Protein AF-A0A7S2VMI3-F1 (afdb_monomer_lite)

Radius of gyration: 20.34 Å; chains: 1; bounding box: 41×60×48 Å

InterPro domains:
  IPR004136 Nitronate monooxygenase [cd04730] (46-230)
  IPR013785 Aldolase-type TIM barrel [G3DSA:3.20.20.70] (36-230)

Secondary structure (DSSP, 8-state):
-PPPP----HHHHHHHHHHHHHHHHHHHHHHHHHHSS-HHHHTT-SSS-EE---TTTS-HHHHHHHHHHT-EEEEE-TT--HHHHHHHHHHHHTT--TTSPPPEEEEE-GGGS--GGGS-HHHHHHHHHHHHHHHHHHHHTTPPPPPPPP-SHHHHHHHHHHHHHHHHHTT-SEEEEESS---HHHHHHHHHTT-EEEEEESSHHHHHHHHHTT-SEEEE--TT--S---

Structure (mmCIF, N/CA/C/O backbone):
data_AF-A0A7S2VMI3-F1
#
_entry.id   AF-A0A7S2VMI3-F1
#
loop_
_atom_site.group_PDB
_atom_site.id
_atom_site.type_symbol
_atom_site.label_atom_id
_atom_site.label_alt_id
_atom_site.label_comp_id
_atom_site.label_asym_id
_atom_site.label_entity_id
_atom_site.label_seq_id
_atom_site.pdbx_PDB_ins_code
_atom_site.Cartn_x
_atom_site.Cartn_y
_atom_site.Cartn_z
_atom_site.occupancy
_atom_site.B_iso_or_equiv
_atom_site.auth_seq_id
_atom_site.auth_comp_id
_atom_site.auth_asym_id
_atom_site.auth_atom_id
_atom_site.pdbx_PDB_model_num
ATOM 1 N N . PHE A 1 1 ? 21.254 -37.904 -18.313 1.00 37.09 1 PHE A N 1
ATOM 2 C CA . PHE A 1 1 ? 20.948 -37.833 -16.872 1.00 37.09 1 PHE A CA 1
ATOM 3 C C . PHE A 1 1 ? 19.462 -37.562 -16.720 1.00 37.09 1 PHE A C 1
ATOM 5 O O . PHE A 1 1 ? 19.016 -36.447 -16.941 1.00 37.09 1 PHE A O 1
ATOM 12 N N . TRP A 1 2 ? 18.697 -38.632 -16.513 1.00 25.47 2 TRP A N 1
ATOM 13 C CA . TRP A 1 2 ? 17.236 -38.632 -16.439 1.00 25.47 2 TRP A CA 1
ATOM 14 C C . TRP A 1 2 ? 16.756 -37.951 -15.148 1.00 25.47 2 TRP A C 1
ATOM 16 O O . TRP A 1 2 ? 17.301 -38.205 -14.073 1.00 25.47 2 TRP A O 1
ATOM 26 N N . LEU A 1 3 ? 15.739 -37.098 -15.273 1.00 33.12 3 LEU A N 1
ATOM 27 C CA . LEU A 1 3 ? 15.016 -36.462 -14.173 1.00 33.12 3 LEU A CA 1
ATOM 28 C C . LEU A 1 3 ? 14.360 -37.535 -13.288 1.00 33.12 3 LEU A C 1
ATOM 30 O O . LEU A 1 3 ? 13.599 -38.368 -13.778 1.00 33.12 3 LEU A O 1
ATOM 34 N N . LYS A 1 4 ? 14.642 -37.509 -11.981 1.00 25.23 4 LYS A N 1
ATOM 35 C CA . LYS A 1 4 ? 13.873 -38.266 -10.984 1.00 25.23 4 LYS A CA 1
ATOM 36 C C . LYS A 1 4 ? 12.507 -37.590 -10.788 1.00 25.23 4 LYS A C 1
ATOM 38 O O . LYS A 1 4 ? 12.483 -36.382 -10.553 1.00 25.23 4 LYS A O 1
ATOM 43 N N . PRO A 1 5 ? 11.388 -38.331 -10.823 1.00 32.12 5 PRO A N 1
ATOM 44 C CA . PRO A 1 5 ? 10.092 -37.798 -10.431 1.00 32.12 5 PRO A CA 1
ATOM 45 C C . PRO A 1 5 ? 10.057 -37.619 -8.906 1.00 32.12 5 PRO A C 1
ATOM 47 O O . PRO A 1 5 ? 10.379 -38.541 -8.154 1.00 32.12 5 PRO A O 1
ATOM 50 N N . PHE A 1 6 ? 9.678 -36.426 -8.442 1.00 35.78 6 PHE A N 1
ATOM 51 C CA . PHE A 1 6 ? 9.330 -36.196 -7.041 1.00 35.78 6 PHE A CA 1
ATOM 52 C C . PHE A 1 6 ? 8.096 -37.042 -6.707 1.00 35.78 6 PHE A C 1
ATOM 54 O O . PHE A 1 6 ? 6.990 -36.763 -7.162 1.00 35.78 6 PHE A O 1
ATOM 61 N N . CYS A 1 7 ? 8.298 -38.109 -5.938 1.00 30.86 7 CYS A N 1
ATOM 62 C CA . CYS A 1 7 ? 7.223 -38.955 -5.441 1.00 30.86 7 CYS A CA 1
ATOM 63 C C . CYS A 1 7 ? 6.651 -38.293 -4.177 1.00 30.86 7 CYS A C 1
ATOM 65 O O . CYS A 1 7 ? 7.221 -38.428 -3.095 1.00 30.86 7 CYS A O 1
ATOM 67 N N . PHE A 1 8 ? 5.564 -37.530 -4.309 1.00 38.34 8 PHE A N 1
ATOM 68 C CA . PHE A 1 8 ? 4.789 -37.092 -3.147 1.00 38.34 8 PHE A CA 1
ATOM 69 C C . PHE A 1 8 ? 4.145 -38.330 -2.512 1.00 38.34 8 PHE A C 1
ATOM 71 O O . PHE A 1 8 ? 3.384 -39.041 -3.168 1.00 38.34 8 PHE A O 1
ATOM 78 N N . THR A 1 9 ? 4.455 -38.618 -1.247 1.00 47.09 9 THR A N 1
ATOM 79 C CA . THR A 1 9 ? 3.808 -39.722 -0.528 1.00 47.09 9 THR A CA 1
ATOM 80 C C . THR A 1 9 ? 2.351 -39.356 -0.225 1.00 47.09 9 THR A C 1
ATOM 82 O O . THR A 1 9 ? 1.984 -38.179 -0.150 1.00 47.09 9 THR A O 1
ATOM 85 N N . SER A 1 10 ? 1.489 -40.355 -0.016 1.00 52.22 10 SER A N 1
ATOM 86 C CA . SER A 1 10 ? 0.088 -40.132 0.376 1.00 52.22 10 SER A CA 1
ATOM 87 C C . SER A 1 10 ? -0.052 -39.322 1.672 1.00 52.22 10 SER A C 1
ATOM 89 O O . SER A 1 10 ? -1.063 -38.651 1.871 1.00 52.22 10 SER A O 1
ATOM 91 N N . GLU A 1 11 ? 0.960 -39.360 2.542 1.00 46.81 11 GLU A N 1
ATOM 92 C CA . GLU A 1 11 ? 1.049 -38.525 3.742 1.00 46.81 11 GLU A CA 1
ATOM 93 C C . GLU A 1 11 ? 1.383 -37.070 3.417 1.00 46.81 11 GLU A C 1
ATOM 95 O O . GLU A 1 11 ? 0.732 -36.186 3.961 1.00 46.81 11 GLU A O 1
ATOM 100 N N . SER A 1 12 ? 2.302 -36.796 2.483 1.00 39.97 12 SER A N 1
ATOM 101 C CA . SER A 1 12 ? 2.590 -35.425 2.036 1.00 39.97 12 SER A CA 1
ATOM 102 C C . SER A 1 12 ? 1.370 -34.769 1.383 1.00 39.97 12 SER A C 1
ATOM 104 O O . SER A 1 12 ? 1.077 -33.608 1.652 1.00 39.97 12 SER A O 1
ATOM 106 N N . VAL A 1 13 ? 0.602 -35.519 0.584 1.00 47.28 13 VAL A N 1
ATOM 107 C CA . VAL A 1 13 ? -0.644 -35.021 -0.029 1.00 47.28 13 VAL A CA 1
ATOM 108 C C . VAL A 1 13 ? -1.739 -34.796 1.021 1.00 47.28 13 VAL A C 1
ATOM 110 O O . VAL A 1 13 ? -2.473 -33.814 0.939 1.00 47.28 13 VAL A O 1
ATOM 113 N N . ARG A 1 14 ? -1.850 -35.663 2.039 1.00 44.25 14 ARG A N 1
ATOM 114 C CA . ARG A 1 14 ? -2.782 -35.457 3.164 1.00 44.25 14 ARG A CA 1
ATOM 115 C C . ARG A 1 14 ? -2.381 -34.280 4.045 1.00 44.25 14 ARG A C 1
ATOM 117 O O . ARG A 1 14 ? -3.267 -33.550 4.466 1.00 44.25 14 ARG A O 1
ATOM 124 N N . ALA A 1 15 ? -1.091 -34.080 4.301 1.00 42.03 15 ALA A N 1
ATOM 125 C CA . ALA A 1 15 ? -0.584 -32.951 5.073 1.00 42.03 15 ALA A CA 1
ATOM 126 C C . ALA A 1 15 ? -0.817 -31.622 4.341 1.00 42.03 15 ALA A C 1
ATOM 128 O O . ALA A 1 15 ? -1.269 -30.669 4.965 1.00 42.03 15 ALA A O 1
ATOM 129 N N . LEU A 1 16 ? -0.605 -31.583 3.019 1.00 38.91 16 LEU A N 1
ATOM 130 C CA . LEU A 1 16 ? -0.928 -30.421 2.186 1.00 38.91 16 LEU A CA 1
ATOM 131 C C . LEU A 1 16 ? -2.430 -30.122 2.197 1.00 38.91 16 LEU A C 1
ATOM 133 O O . LEU A 1 16 ? -2.811 -28.994 2.475 1.00 38.91 16 LEU A O 1
ATOM 137 N N . ARG A 1 17 ? -3.288 -31.134 2.008 1.00 40.44 17 ARG A N 1
ATOM 138 C CA . ARG A 1 17 ? -4.750 -30.958 2.083 1.00 40.44 17 ARG A CA 1
ATOM 139 C C . ARG A 1 17 ? -5.235 -30.572 3.479 1.00 40.44 17 ARG A C 1
ATOM 141 O O . ARG A 1 17 ? -6.171 -29.799 3.609 1.00 40.44 17 ARG A O 1
ATOM 148 N N . ALA A 1 18 ? -4.622 -31.102 4.534 1.00 43.81 18 ALA A N 1
ATOM 149 C CA . ALA A 1 18 ? -4.943 -30.718 5.904 1.00 43.81 18 ALA A CA 1
ATOM 150 C C . ALA A 1 18 ? -4.515 -29.271 6.186 1.00 43.81 18 ALA A C 1
ATOM 152 O O . ALA A 1 18 ? -5.284 -28.525 6.783 1.00 43.81 18 ALA A O 1
ATOM 153 N N . ALA A 1 19 ? -3.336 -28.854 5.714 1.00 47.06 19 ALA A N 1
ATOM 154 C CA . ALA A 1 19 ? -2.874 -27.472 5.798 1.00 47.06 19 ALA A CA 1
ATOM 155 C C . ALA A 1 19 ? -3.767 -26.517 4.986 1.00 47.06 19 ALA A C 1
ATOM 157 O O . ALA A 1 19 ? -4.082 -25.437 5.469 1.00 47.06 19 ALA A O 1
ATOM 158 N N . GLU A 1 20 ? -4.241 -26.938 3.811 1.00 51.69 20 GLU A N 1
ATOM 159 C CA . GLU A 1 20 ? -5.176 -26.204 2.948 1.00 51.69 20 GLU A CA 1
ATOM 160 C C . GLU A 1 20 ? -6.564 -26.053 3.602 1.00 51.69 20 GLU A C 1
ATOM 162 O O . GLU A 1 20 ? -7.111 -24.957 3.659 1.00 51.69 20 GLU A O 1
ATOM 167 N N . VAL A 1 21 ? -7.094 -27.108 4.231 1.00 52.06 21 VAL A N 1
ATOM 168 C CA . VAL A 1 21 ? -8.365 -27.056 4.983 1.00 52.06 21 VAL A CA 1
ATOM 169 C C . VAL A 1 21 ? -8.250 -26.219 6.266 1.00 52.06 21 VAL A C 1
ATOM 171 O O . VAL A 1 21 ? -9.192 -25.522 6.651 1.00 52.06 21 VAL A O 1
ATOM 174 N N . VAL A 1 22 ? -7.108 -26.273 6.958 1.00 57.41 22 VAL A N 1
ATOM 175 C CA . VAL A 1 22 ? -6.836 -25.426 8.134 1.00 57.41 22 VAL A CA 1
ATOM 176 C C . VAL A 1 22 ? -6.664 -23.965 7.717 1.00 57.41 22 VAL A C 1
ATOM 178 O O . VAL A 1 22 ? -7.156 -23.080 8.418 1.00 57.41 22 VAL A O 1
ATOM 181 N N . TRP A 1 23 ? -6.034 -23.713 6.567 1.00 54.50 23 TRP A N 1
ATOM 182 C CA . TRP A 1 23 ? -5.920 -22.399 5.939 1.00 54.50 23 TRP A CA 1
ATOM 183 C C . TRP A 1 23 ? -7.296 -21.815 5.623 1.00 54.50 23 TRP A C 1
ATOM 185 O O . TRP A 1 23 ? -7.633 -20.754 6.144 1.00 54.50 23 TRP A O 1
ATOM 195 N N . GLU A 1 24 ? -8.132 -22.542 4.879 1.00 60.28 24 GLU A N 1
ATOM 196 C CA . GLU A 1 24 ? -9.483 -22.104 4.522 1.00 60.28 24 GLU A CA 1
ATOM 197 C C . GLU A 1 24 ? -10.331 -21.786 5.757 1.00 60.28 24 GLU A C 1
ATOM 199 O O . GLU A 1 24 ? -10.979 -20.744 5.811 1.00 60.28 24 GLU A O 1
ATOM 204 N N . ARG A 1 25 ? -10.297 -22.634 6.794 1.00 59.97 25 ARG A N 1
ATOM 205 C CA . ARG A 1 25 ? -11.075 -22.405 8.025 1.00 59.97 25 ARG A CA 1
ATOM 206 C C . ARG A 1 25 ? -10.559 -21.229 8.848 1.00 59.97 25 ARG A C 1
ATOM 208 O O . ARG A 1 25 ? -11.361 -20.471 9.393 1.00 59.97 25 ARG A O 1
ATOM 215 N N . SER A 1 26 ? -9.242 -21.076 8.949 1.00 60.19 26 SER A N 1
ATOM 216 C CA . SER A 1 26 ? -8.631 -20.013 9.752 1.00 60.19 26 SER A CA 1
ATOM 217 C C . SER A 1 26 ? -8.762 -18.650 9.077 1.00 60.19 26 SER A C 1
ATOM 219 O O . SER A 1 26 ? -9.052 -17.663 9.752 1.00 60.19 26 SER A O 1
ATOM 221 N N . VAL A 1 27 ? -8.615 -18.602 7.750 1.00 62.81 27 VAL A N 1
ATOM 222 C CA . VAL A 1 27 ? -8.881 -17.403 6.949 1.00 62.81 27 VAL A CA 1
ATOM 223 C C . VAL A 1 27 ? -10.369 -17.083 6.960 1.00 62.81 27 VAL A C 1
ATOM 225 O O . VAL A 1 27 ? -10.712 -15.940 7.216 1.00 62.81 27 VAL A O 1
ATOM 228 N N . ALA A 1 28 ? -11.268 -18.058 6.802 1.00 63.66 28 ALA A N 1
ATOM 229 C CA . ALA A 1 28 ? -12.708 -17.804 6.856 1.00 63.66 28 ALA A CA 1
ATOM 230 C C . ALA A 1 28 ? -13.161 -17.222 8.206 1.00 63.66 28 ALA A C 1
ATOM 232 O O . ALA A 1 28 ? -13.968 -16.294 8.233 1.00 63.66 28 ALA A O 1
ATOM 233 N N . LEU A 1 29 ? -12.626 -17.720 9.328 1.00 59.28 29 LEU A N 1
ATOM 234 C CA . LEU A 1 29 ? -12.931 -17.173 10.651 1.00 59.28 29 LEU A CA 1
ATOM 235 C C . LEU A 1 29 ? -12.352 -15.761 10.828 1.00 59.28 29 LEU A C 1
ATOM 237 O O . LEU A 1 29 ? -13.066 -14.863 11.273 1.00 59.28 29 LEU A O 1
ATOM 241 N N . ALA A 1 30 ? -11.093 -15.545 10.435 1.00 61.31 30 ALA A N 1
ATOM 242 C CA . ALA A 1 30 ? -10.469 -14.223 10.464 1.00 61.31 30 ALA A CA 1
ATOM 243 C C . ALA A 1 30 ? -11.202 -13.229 9.551 1.00 61.31 30 ALA A C 1
ATOM 245 O O . ALA A 1 30 ? -11.417 -12.088 9.939 1.00 61.31 30 ALA A O 1
ATOM 246 N N . MET A 1 31 ? -11.671 -13.668 8.381 1.00 63.53 31 MET A N 1
ATOM 247 C CA . MET A 1 31 ? -12.493 -12.884 7.461 1.00 63.53 31 MET A CA 1
ATOM 248 C C . MET A 1 31 ? -13.864 -12.568 8.048 1.00 63.53 31 MET A C 1
ATOM 250 O O . MET A 1 31 ? -14.348 -11.456 7.870 1.00 63.53 31 MET A O 1
ATOM 254 N N . ALA A 1 32 ? -14.503 -13.509 8.745 1.00 59.22 32 ALA A N 1
ATOM 255 C CA . ALA A 1 32 ? -15.784 -13.265 9.400 1.00 59.22 32 ALA A CA 1
ATOM 256 C C . ALA A 1 32 ? -15.652 -12.189 10.490 1.00 59.22 32 ALA A C 1
ATOM 258 O O . ALA A 1 32 ? -16.468 -11.271 10.544 1.00 59.22 32 ALA A O 1
ATOM 259 N N . VAL A 1 33 ? -14.581 -12.245 11.291 1.00 59.69 33 VAL A N 1
ATOM 260 C CA . VAL A 1 33 ? -14.240 -11.191 12.261 1.00 59.69 33 VAL A CA 1
ATOM 261 C C . VAL A 1 33 ? -13.887 -9.886 11.540 1.00 59.69 33 VAL A C 1
ATOM 263 O O . VAL A 1 33 ? -14.406 -8.831 11.893 1.00 59.69 33 VAL A O 1
ATOM 266 N N . ALA A 1 34 ? -13.095 -9.950 10.467 1.00 59.41 34 ALA A N 1
ATOM 267 C CA . ALA A 1 34 ? -12.693 -8.785 9.684 1.00 59.41 34 ALA A CA 1
ATOM 268 C C . ALA A 1 34 ? -13.827 -8.145 8.870 1.00 59.41 34 ALA A C 1
ATOM 270 O O . ALA A 1 34 ? -13.666 -7.041 8.354 1.00 59.41 34 ALA A O 1
ATOM 271 N N . ARG A 1 35 ? -14.974 -8.819 8.743 1.00 64.31 35 ARG A N 1
ATOM 272 C CA . ARG A 1 35 ? -16.182 -8.316 8.076 1.00 64.31 35 ARG A CA 1
ATOM 273 C C . ARG A 1 35 ? -17.262 -7.857 9.053 1.00 64.31 35 ARG A C 1
ATOM 275 O O . ARG A 1 35 ? -18.243 -7.270 8.600 1.00 64.31 35 ARG A O 1
ATOM 282 N N . ALA A 1 36 ? -17.091 -8.067 10.359 1.00 59.75 36 ALA A N 1
ATOM 283 C CA . ALA A 1 36 ? -17.989 -7.509 11.363 1.00 59.75 36 ALA A CA 1
ATOM 284 C C . ALA A 1 36 ? -17.882 -5.970 11.386 1.00 59.75 36 ALA A C 1
ATOM 286 O O . ALA A 1 36 ? -16.800 -5.408 11.192 1.00 59.75 36 ALA A O 1
ATOM 287 N N . GLY A 1 37 ? -19.015 -5.290 11.582 1.00 70.50 37 GLY A N 1
ATOM 288 C CA . GLY A 1 37 ? -19.106 -3.827 11.524 1.00 70.50 37 GLY A CA 1
ATOM 289 C C . GLY A 1 37 ? -18.975 -3.237 10.112 1.00 70.50 37 GLY A C 1
ATOM 290 O O . GLY A 1 37 ? -18.725 -3.926 9.118 1.00 70.50 37 GLY A O 1
ATOM 291 N N . SER A 1 38 ? -19.165 -1.929 10.012 1.00 87.81 38 SER A N 1
ATOM 292 C CA . SER A 1 38 ? -18.940 -1.157 8.792 1.00 87.81 38 SER A CA 1
ATOM 293 C C . SER A 1 38 ? -17.442 -0.962 8.525 1.00 87.81 38 SER A C 1
ATOM 295 O O . SER A 1 38 ? -16.612 -0.989 9.433 1.00 87.81 38 SER A O 1
ATOM 297 N N . LEU A 1 39 ? -17.076 -0.715 7.262 1.00 87.38 39 LEU A N 1
ATOM 298 C CA . LEU A 1 39 ? -15.692 -0.382 6.906 1.00 87.38 39 LEU A CA 1
ATOM 299 C C . LEU A 1 39 ? -15.196 0.859 7.667 1.00 87.38 39 LEU A C 1
ATOM 301 O O . LEU A 1 39 ? -14.045 0.895 8.082 1.00 87.38 39 LEU A O 1
ATOM 305 N N . LEU A 1 40 ? -16.065 1.845 7.893 1.00 90.75 40 LEU A N 1
ATOM 306 C CA . LEU A 1 40 ? -15.722 3.055 8.641 1.00 90.75 40 LEU A CA 1
ATOM 307 C C . LEU A 1 40 ? -15.335 2.760 10.089 1.00 90.75 40 LEU A C 1
ATOM 309 O O . LEU A 1 40 ? -14.317 3.264 10.552 1.00 90.75 40 LEU A O 1
ATOM 313 N N . GLU A 1 41 ? -16.098 1.905 10.772 1.00 90.44 41 GLU A N 1
ATOM 314 C CA . GLU A 1 41 ? -15.791 1.482 12.143 1.00 90.44 41 GLU A CA 1
ATOM 315 C C . GLU A 1 41 ? 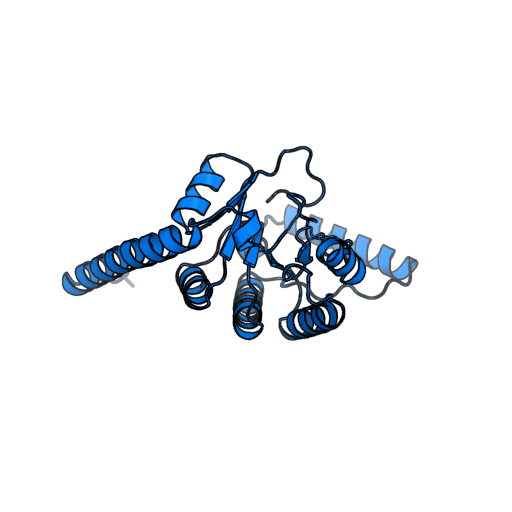-14.449 0.750 12.206 1.00 90.44 41 GLU A C 1
ATOM 317 O O . GLU A 1 41 ? -13.625 1.051 13.067 1.00 90.44 41 GLU A O 1
ATOM 322 N N . ARG A 1 42 ? -14.181 -0.148 11.249 1.00 88.00 42 ARG A N 1
ATOM 323 C CA . ARG A 1 42 ? -12.898 -0.864 11.160 1.00 88.00 42 ARG A CA 1
ATOM 324 C C . ARG A 1 42 ? -11.707 0.061 10.925 1.00 88.00 42 ARG A C 1
ATOM 326 O O . ARG A 1 42 ? -10.629 -0.183 11.456 1.00 88.00 42 ARG A O 1
ATOM 333 N N . LEU A 1 43 ? -11.900 1.114 10.136 1.00 90.81 43 LEU A N 1
ATOM 334 C CA . LEU A 1 43 ? -10.872 2.113 9.849 1.00 90.81 43 LEU A CA 1
ATOM 335 C C . LEU A 1 43 ? -10.815 3.237 10.900 1.00 90.81 43 LEU A C 1
ATOM 337 O O . LEU A 1 43 ? -9.968 4.119 10.788 1.00 90.81 43 LEU A O 1
ATOM 341 N N . GLY A 1 44 ? -11.708 3.237 11.896 1.00 90.56 44 GLY A N 1
ATOM 342 C CA . GLY A 1 44 ? -11.824 4.297 12.903 1.00 90.56 44 GLY A CA 1
ATOM 343 C C . GLY A 1 44 ? -12.225 5.665 12.335 1.00 90.56 44 GLY A C 1
ATOM 344 O O . GLY A 1 44 ? -12.009 6.688 12.983 1.00 90.56 44 GLY A O 1
ATOM 345 N N . ALA A 1 45 ? -12.757 5.711 11.112 1.00 93.12 45 ALA A N 1
ATOM 346 C CA . ALA A 1 45 ? -13.006 6.951 10.390 1.00 93.12 45 ALA A CA 1
ATOM 347 C C . ALA A 1 45 ? -14.441 7.450 10.558 1.00 93.12 45 ALA A C 1
ATOM 349 O O . ALA A 1 45 ? -15.396 6.679 10.622 1.00 93.12 45 ALA A O 1
ATOM 350 N N . ARG A 1 46 ? -14.592 8.777 10.579 1.00 94.06 46 ARG A N 1
ATOM 351 C CA . ARG A 1 46 ? -15.892 9.459 10.661 1.00 94.06 46 ARG A CA 1
ATOM 352 C C . ARG A 1 46 ? -16.493 9.721 9.287 1.00 94.06 46 ARG A C 1
ATOM 354 O O . ARG A 1 46 ? -17.711 9.793 9.150 1.00 94.06 46 ARG A O 1
ATOM 361 N N . HIS A 1 47 ? -15.641 9.897 8.281 1.00 95.19 47 HIS A N 1
ATOM 362 C CA . HIS A 1 47 ? -16.049 10.251 6.929 1.00 95.19 47 HIS A CA 1
ATOM 363 C C . HIS A 1 47 ? -15.665 9.147 5.935 1.00 95.19 47 HIS A C 1
ATOM 365 O O . HIS A 1 47 ? -14.548 8.634 6.009 1.00 95.19 47 HIS A O 1
ATOM 371 N N . PRO A 1 48 ? -16.540 8.809 4.966 1.00 95.00 48 PRO A N 1
ATOM 372 C CA . PRO A 1 48 ? -16.274 7.826 3.910 1.00 95.00 48 PRO A CA 1
ATOM 373 C C . PRO A 1 48 ? -15.387 8.398 2.803 1.00 95.00 48 PRO A C 1
ATOM 375 O O . PRO A 1 48 ? -15.710 8.324 1.622 1.00 95.00 48 PRO A O 1
ATOM 378 N N . VAL A 1 49 ? -14.263 8.990 3.198 1.00 94.94 49 VAL A N 1
ATOM 379 C CA . VAL A 1 49 ? -13.275 9.578 2.298 1.00 94.94 49 VAL A CA 1
ATOM 380 C C . VAL A 1 49 ? -11.923 8.978 2.636 1.00 94.94 49 VAL A C 1
ATOM 382 O O . VAL A 1 49 ? -11.446 9.102 3.764 1.00 94.94 49 VAL A O 1
ATOM 385 N N . ILE A 1 50 ? -11.316 8.330 1.645 1.00 95.81 50 ILE A N 1
ATOM 386 C CA . ILE A 1 50 ? -9.958 7.803 1.728 1.00 95.81 50 ILE A CA 1
ATOM 387 C C . ILE A 1 50 ? -9.059 8.704 0.884 1.00 95.81 50 ILE A C 1
ATOM 389 O O . ILE A 1 50 ? -9.260 8.823 -0.325 1.00 95.81 50 ILE A O 1
ATOM 393 N N . LEU A 1 51 ? -8.051 9.317 1.502 1.00 96.94 51 LEU A N 1
ATOM 394 C CA . LEU A 1 51 ? -6.952 9.931 0.768 1.00 96.94 51 LEU A CA 1
ATOM 395 C C . LEU A 1 51 ? -6.100 8.825 0.143 1.00 96.94 51 LEU A C 1
ATOM 397 O O . LEU A 1 51 ? -5.527 7.995 0.854 1.00 96.94 51 LEU A O 1
ATOM 401 N N . ALA A 1 52 ? -6.007 8.837 -1.185 1.00 96.38 52 ALA A N 1
ATOM 402 C CA . ALA A 1 52 ? -5.191 7.885 -1.919 1.00 96.38 52 ALA A CA 1
ATOM 403 C C . ALA A 1 52 ? -3.693 8.032 -1.561 1.00 96.38 52 ALA A C 1
ATOM 405 O O . ALA A 1 52 ? -3.186 9.157 -1.508 1.00 96.38 52 ALA A O 1
ATOM 406 N N . PRO A 1 53 ? -2.970 6.915 -1.366 1.00 95.56 53 PRO A N 1
ATOM 407 C CA . PRO A 1 53 ? -1.526 6.915 -1.168 1.00 95.56 53 PRO A CA 1
ATOM 408 C C . PRO A 1 53 ? -0.822 7.184 -2.505 1.00 95.56 53 PRO A C 1
ATOM 410 O O . PRO A 1 53 ? -0.680 6.305 -3.351 1.00 95.56 53 PRO A O 1
ATOM 413 N N . MET A 1 54 ? -0.373 8.415 -2.708 1.00 94.75 54 MET A N 1
ATOM 414 C CA . MET A 1 54 ? 0.349 8.851 -3.900 1.00 94.75 54 MET A CA 1
ATOM 415 C C . MET A 1 54 ? 1.839 8.964 -3.568 1.00 94.75 54 MET A C 1
ATOM 417 O O . MET A 1 54 ? 2.300 9.991 -3.066 1.00 94.75 54 MET A O 1
ATOM 421 N N . PHE A 1 55 ? 2.605 7.899 -3.818 1.00 89.75 55 PHE A N 1
ATOM 422 C CA . PHE A 1 55 ? 4.053 7.888 -3.583 1.00 89.75 55 PHE A CA 1
ATOM 423 C C . PHE A 1 55 ? 4.734 9.056 -4.315 1.00 89.75 55 PHE A C 1
ATOM 425 O O . PHE A 1 55 ? 4.600 9.198 -5.528 1.00 89.75 55 PHE A O 1
ATOM 432 N N . GLY A 1 56 ? 5.426 9.916 -3.563 1.00 87.06 56 GLY A N 1
ATOM 433 C CA . GLY A 1 56 ? 6.055 11.139 -4.077 1.00 87.06 56 GLY A CA 1
ATOM 434 C C . GLY A 1 56 ? 5.154 12.383 -4.152 1.00 87.06 56 GLY A C 1
ATOM 435 O O . GLY A 1 56 ? 5.675 13.460 -4.417 1.00 87.06 56 GLY A O 1
ATOM 436 N N . ALA A 1 57 ? 3.844 12.276 -3.885 1.00 89.12 57 ALA A N 1
ATOM 437 C CA . ALA A 1 57 ? 2.908 13.410 -3.949 1.00 89.12 57 ALA A CA 1
ATOM 438 C C . ALA A 1 57 ? 2.048 13.605 -2.683 1.00 89.12 57 ALA A C 1
ATOM 440 O O . ALA A 1 57 ? 1.768 14.739 -2.306 1.00 89.12 57 ALA A O 1
ATOM 441 N N . SER A 1 58 ? 1.648 12.535 -1.988 1.00 88.75 58 SER A N 1
ATOM 442 C CA . SER A 1 58 ? 0.908 12.616 -0.719 1.00 88.75 58 SER A CA 1
ATOM 443 C C . SER A 1 58 ? 1.842 12.365 0.468 1.00 88.75 58 SER A C 1
ATOM 445 O O . SER A 1 58 ? 1.921 11.249 0.992 1.00 88.75 58 SER A O 1
ATOM 447 N N . GLY A 1 59 ? 2.580 13.396 0.879 1.00 84.69 59 GLY A N 1
ATOM 448 C CA . GLY A 1 59 ? 3.470 13.337 2.043 1.00 84.69 59 GLY A CA 1
ATOM 449 C C . GLY A 1 59 ? 2.734 13.198 3.391 1.00 84.69 59 GLY A C 1
ATOM 450 O O . GLY A 1 59 ? 1.499 13.248 3.425 1.00 84.69 59 GLY A O 1
ATOM 451 N N . PRO A 1 60 ? 3.482 13.041 4.502 1.00 88.81 60 PRO A N 1
ATOM 452 C CA . PRO A 1 60 ? 2.922 12.880 5.846 1.00 88.81 60 PRO A CA 1
ATOM 453 C C . PRO A 1 60 ? 1.947 13.994 6.238 1.00 88.81 60 PRO A C 1
ATOM 455 O O . PRO A 1 60 ? 0.864 13.692 6.728 1.00 88.81 60 PRO A O 1
ATOM 458 N N . ASP A 1 61 ? 2.271 15.254 5.940 1.00 92.94 61 ASP A N 1
ATOM 459 C CA . ASP A 1 61 ? 1.453 16.413 6.320 1.00 92.94 61 ASP A CA 1
ATOM 460 C C . ASP A 1 61 ? 0.023 16.322 5.767 1.00 92.94 61 ASP A C 1
ATOM 462 O O . ASP A 1 61 ? -0.951 16.544 6.486 1.00 92.94 61 ASP A O 1
ATOM 466 N N . LEU A 1 62 ? -0.122 15.926 4.496 1.00 95.88 62 LEU A N 1
ATOM 467 C CA . LEU A 1 62 ? -1.431 15.770 3.862 1.00 95.88 62 LEU A CA 1
ATOM 468 C C . LEU A 1 62 ? -2.214 14.596 4.467 1.00 95.88 62 LEU A C 1
ATOM 470 O O . LEU A 1 62 ? -3.417 14.707 4.701 1.00 95.88 62 LEU A O 1
ATOM 474 N N . GLN A 1 63 ? -1.544 13.475 4.738 1.00 95.50 63 GLN A N 1
ATOM 475 C CA . GLN A 1 63 ? -2.184 12.302 5.339 1.00 95.50 63 GLN A CA 1
ATOM 476 C C . GLN A 1 63 ? -2.665 12.585 6.760 1.00 95.50 63 GLN A C 1
ATOM 478 O O . GLN A 1 63 ? -3.803 12.264 7.098 1.00 95.50 63 GLN A O 1
ATOM 483 N N . VAL A 1 64 ? -1.817 13.219 7.569 1.00 96.31 64 VAL A N 1
ATOM 484 C CA . VAL A 1 64 ? -2.134 13.634 8.936 1.00 96.31 64 VAL A CA 1
ATOM 485 C C . VAL A 1 64 ? -3.295 14.623 8.930 1.00 96.31 64 VAL A C 1
ATOM 487 O O . VAL A 1 64 ? -4.222 14.468 9.721 1.00 96.31 64 VAL A O 1
ATOM 490 N N . ALA A 1 65 ? -3.299 15.600 8.018 1.00 97.12 65 ALA A N 1
ATOM 491 C CA . ALA A 1 65 ? -4.393 16.561 7.904 1.00 97.12 65 ALA A CA 1
ATOM 492 C C . ALA A 1 65 ? -5.740 15.875 7.610 1.00 97.12 65 ALA A C 1
ATOM 494 O O . ALA A 1 65 ? -6.733 16.160 8.283 1.00 97.12 65 ALA A O 1
ATOM 495 N N . VAL A 1 66 ? -5.778 14.934 6.659 1.00 97.44 66 VAL A N 1
ATOM 496 C CA . VAL A 1 66 ? -7.006 14.187 6.331 1.00 97.44 66 VAL A CA 1
ATOM 497 C C . VAL A 1 66 ? -7.444 13.279 7.482 1.00 97.44 66 VAL A C 1
ATOM 499 O O . VAL A 1 66 ? -8.634 13.243 7.810 1.00 97.44 66 VAL A O 1
ATOM 502 N N . ALA A 1 67 ? -6.503 12.586 8.127 1.00 97.00 67 ALA A N 1
ATOM 503 C CA . ALA A 1 67 ? -6.795 11.756 9.290 1.00 97.00 67 ALA A CA 1
ATOM 504 C C . ALA A 1 67 ? -7.366 12.600 10.441 1.00 97.00 67 ALA A C 1
ATOM 506 O O . ALA A 1 67 ? -8.432 12.291 10.962 1.00 97.00 67 ALA A O 1
ATOM 507 N N . ASN A 1 68 ? -6.752 13.737 10.774 1.00 97.19 68 ASN A N 1
ATOM 508 C CA . ASN A 1 68 ? -7.259 14.651 11.803 1.00 97.19 68 ASN A CA 1
ATOM 509 C C . ASN A 1 68 ? -8.661 15.196 11.470 1.00 97.19 68 ASN A C 1
ATOM 511 O O . ASN A 1 68 ? -9.509 15.321 12.359 1.00 97.19 68 ASN A O 1
ATOM 515 N N . ALA A 1 69 ? -8.956 15.431 10.188 1.00 97.25 69 ALA A N 1
ATOM 516 C CA . ALA A 1 69 ? -10.300 15.792 9.735 1.00 97.25 69 ALA A CA 1
ATOM 517 C C . ALA A 1 69 ? -11.328 14.649 9.897 1.00 97.25 69 ALA A C 1
ATOM 519 O O . ALA A 1 69 ? -12.531 14.902 9.921 1.00 97.25 69 ALA A O 1
ATOM 520 N N . GLY A 1 70 ? -10.887 13.405 10.104 1.00 95.94 70 GLY A N 1
ATOM 521 C CA . GLY A 1 70 ? -11.733 12.230 10.334 1.00 95.94 70 GLY A CA 1
ATOM 522 C C . GLY A 1 70 ? -11.951 11.357 9.101 1.00 95.94 70 GLY A C 1
ATOM 523 O O . GLY A 1 70 ? -12.807 10.472 9.145 1.00 95.94 70 GLY A O 1
ATOM 524 N N . GLY A 1 71 ? -11.223 11.612 8.012 1.00 96.19 71 GLY A N 1
ATOM 525 C CA . GLY A 1 71 ? -11.132 10.696 6.874 1.00 96.19 71 GLY A CA 1
ATOM 526 C C . GLY A 1 71 ? -10.073 9.618 7.104 1.00 96.19 71 GLY A C 1
ATOM 527 O O . GLY A 1 71 ? -9.323 9.666 8.074 1.00 96.19 71 GLY A O 1
ATOM 528 N N . CYS A 1 72 ? -9.977 8.651 6.198 1.00 95.31 72 CYS A N 1
ATOM 529 C CA . CYS A 1 72 ? -8.882 7.682 6.200 1.00 95.31 72 CYS A CA 1
ATOM 530 C C . CYS A 1 72 ? -7.723 8.199 5.348 1.00 95.31 72 CYS A C 1
ATOM 532 O O . CYS A 1 72 ? -7.940 8.755 4.272 1.00 95.31 72 CYS A O 1
ATOM 534 N N . ALA A 1 73 ? -6.491 7.928 5.761 1.00 96.06 73 ALA A N 1
ATOM 535 C CA . ALA A 1 73 ? -5.316 8.164 4.935 1.00 96.06 73 ALA A CA 1
ATOM 536 C C . ALA A 1 73 ? -4.361 6.974 5.019 1.00 96.06 73 ALA A C 1
ATOM 538 O O . ALA A 1 73 ? -4.281 6.295 6.044 1.00 96.06 73 ALA A O 1
ATOM 539 N N . PHE A 1 74 ? -3.654 6.724 3.919 1.00 96.12 74 PHE A N 1
ATOM 540 C CA . PHE A 1 74 ? -2.677 5.651 3.808 1.00 96.12 74 PHE A CA 1
ATOM 541 C C . PHE A 1 74 ? -1.289 6.229 3.553 1.00 96.12 74 PHE A C 1
ATOM 543 O O . PHE A 1 74 ? -1.102 7.053 2.657 1.00 96.12 74 PHE A O 1
ATOM 550 N N . PHE A 1 75 ? -0.312 5.749 4.312 1.00 95.75 75 PHE A N 1
ATOM 551 C CA . PHE A 1 75 ? 1.087 6.085 4.132 1.00 95.75 75 PHE A CA 1
ATOM 552 C C . PHE A 1 75 ? 1.655 5.369 2.900 1.00 95.75 75 PHE A C 1
ATOM 554 O O . PHE A 1 75 ? 1.594 4.138 2.850 1.00 95.75 75 PHE A O 1
ATOM 561 N N . PRO A 1 76 ? 2.203 6.085 1.898 1.00 94.94 76 PRO A N 1
ATOM 562 C CA . PRO A 1 76 ? 2.722 5.492 0.676 1.00 94.94 76 PRO A CA 1
ATOM 563 C C . PRO A 1 76 ? 4.084 4.847 0.951 1.00 94.94 76 PRO A C 1
ATOM 565 O O . PRO A 1 76 ? 5.128 5.490 0.874 1.00 94.94 76 PRO A O 1
ATOM 568 N N . GLY A 1 77 ? 4.062 3.561 1.291 1.00 93.75 77 GLY A N 1
ATOM 569 C CA . GLY A 1 77 ? 5.242 2.765 1.618 1.00 93.75 77 GLY A CA 1
ATOM 570 C C . GLY A 1 77 ? 5.849 2.005 0.441 1.00 93.75 77 GLY A C 1
ATOM 571 O O . GLY A 1 77 ? 6.952 1.504 0.598 1.00 93.75 77 GLY A O 1
ATOM 572 N N . GLY A 1 78 ? 5.177 1.946 -0.718 1.00 87.62 78 GLY A N 1
ATOM 573 C CA . GLY A 1 78 ? 5.474 1.036 -1.839 1.00 87.62 78 GLY A CA 1
ATOM 574 C C . GLY A 1 78 ? 6.954 0.774 -2.150 1.00 87.62 78 GLY A C 1
ATOM 575 O O . GLY A 1 78 ? 7.353 -0.382 -2.227 1.00 87.62 78 GLY A O 1
ATOM 576 N N . SER A 1 79 ? 7.780 1.820 -2.241 1.00 85.75 79 SER A N 1
ATOM 577 C CA . SER A 1 79 ? 9.222 1.692 -2.527 1.00 85.75 79 SER A CA 1
ATOM 578 C C . SER A 1 79 ? 10.138 2.111 -1.373 1.00 85.75 79 SER A C 1
ATOM 580 O O . SER A 1 79 ? 11.328 2.335 -1.588 1.00 85.75 79 SER A O 1
ATOM 582 N N . LEU A 1 80 ? 9.618 2.277 -0.154 1.00 92.19 80 LEU A N 1
ATOM 583 C CA . LEU A 1 80 ? 10.445 2.661 0.990 1.00 92.19 80 LEU A CA 1
ATOM 584 C C . LEU A 1 80 ? 11.140 1.439 1.596 1.00 92.19 80 LEU A C 1
ATOM 586 O O . LEU A 1 80 ? 10.443 0.480 1.934 1.00 92.19 80 LEU A O 1
ATOM 590 N N . PRO A 1 81 ? 12.463 1.500 1.840 1.00 94.00 81 PRO A N 1
ATOM 591 C CA . PRO A 1 81 ? 13.136 0.572 2.745 1.00 94.00 81 PRO A CA 1
ATOM 592 C C . PRO A 1 81 ? 12.441 0.548 4.107 1.00 94.00 81 PRO A C 1
ATOM 594 O O . PRO A 1 81 ? 11.936 1.584 4.560 1.00 94.00 81 PRO A O 1
ATOM 597 N N . GLY A 1 82 ? 12.449 -0.591 4.798 1.00 94.62 82 GLY A N 1
ATOM 598 C CA . GLY A 1 82 ? 11.710 -0.740 6.055 1.00 94.62 82 GLY A CA 1
ATOM 599 C C . GLY A 1 82 ? 12.129 0.268 7.127 1.00 94.62 82 GLY A C 1
ATOM 600 O O . GLY A 1 82 ? 11.276 0.810 7.829 1.00 94.62 82 GLY A O 1
ATOM 601 N N . ALA A 1 83 ? 13.413 0.633 7.198 1.00 95.25 83 ALA A N 1
ATOM 602 C CA . ALA A 1 83 ? 13.885 1.708 8.079 1.00 95.25 83 ALA A CA 1
ATOM 603 C C . ALA A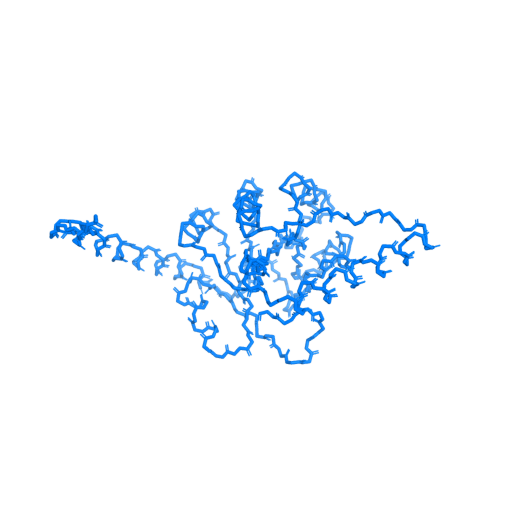 1 83 ? 13.210 3.069 7.796 1.00 95.25 83 ALA A C 1
ATOM 605 O O . ALA A 1 83 ? 12.798 3.761 8.731 1.00 95.25 83 ALA A O 1
ATOM 606 N N . ALA A 1 84 ? 13.058 3.442 6.520 1.00 94.00 84 ALA A N 1
ATOM 607 C CA . ALA A 1 84 ? 12.416 4.693 6.117 1.00 94.00 84 ALA A CA 1
ATOM 608 C C . ALA A 1 84 ? 10.899 4.643 6.339 1.00 94.00 84 ALA A C 1
ATOM 610 O O . ALA A 1 84 ? 10.320 5.609 6.839 1.00 94.00 84 ALA A O 1
ATOM 611 N N . LEU A 1 85 ? 10.266 3.503 6.041 1.00 95.44 85 LEU A N 1
ATOM 612 C CA . LEU A 1 85 ? 8.852 3.270 6.329 1.00 95.44 85 LEU A CA 1
ATOM 613 C C . LEU A 1 85 ? 8.569 3.400 7.833 1.00 95.44 85 LEU A C 1
ATOM 615 O O . LEU A 1 85 ? 7.667 4.133 8.232 1.00 95.44 85 LEU A O 1
ATOM 619 N N . ARG A 1 86 ? 9.384 2.758 8.677 1.00 96.00 86 ARG A N 1
ATOM 620 C CA . ARG A 1 86 ? 9.274 2.822 10.140 1.00 96.00 86 ARG A CA 1
ATOM 621 C C . ARG A 1 86 ? 9.404 4.252 10.656 1.00 96.00 86 ARG A C 1
ATOM 623 O O . ARG A 1 86 ? 8.572 4.696 11.445 1.00 96.00 86 ARG A O 1
ATOM 630 N N . ALA A 1 87 ? 10.436 4.970 10.214 1.00 95.25 87 ALA A N 1
ATOM 631 C CA . ALA A 1 87 ? 10.665 6.350 10.626 1.00 95.25 87 ALA A CA 1
ATOM 632 C C . ALA A 1 87 ? 9.510 7.269 10.195 1.00 95.25 87 ALA A C 1
ATOM 634 O O . ALA A 1 87 ? 9.015 8.051 11.005 1.00 95.25 87 ALA A O 1
ATOM 635 N N . GLY A 1 88 ? 9.040 7.128 8.951 1.00 93.94 88 GLY A N 1
ATOM 636 C CA . GLY A 1 88 ? 7.926 7.904 8.411 1.00 93.94 88 GLY A CA 1
ATOM 637 C C . GLY A 1 88 ? 6.610 7.660 9.149 1.00 93.94 88 GLY A C 1
ATOM 638 O O . GLY A 1 88 ? 5.936 8.615 9.528 1.00 93.94 88 GLY A O 1
ATOM 639 N N . LEU A 1 89 ? 6.275 6.395 9.427 1.00 94.56 89 LEU A N 1
ATOM 640 C CA . LEU A 1 89 ? 5.079 6.034 10.194 1.00 94.56 89 LEU A CA 1
ATOM 641 C C . LEU A 1 89 ? 5.128 6.571 11.624 1.00 94.56 89 LEU A C 1
ATOM 643 O O . LEU A 1 89 ? 4.129 7.101 12.112 1.00 94.56 89 LEU A O 1
ATOM 647 N N . LYS A 1 90 ? 6.285 6.471 12.289 1.00 94.31 90 LYS A N 1
ATOM 648 C CA . LYS A 1 90 ? 6.475 7.031 13.630 1.00 94.31 90 LYS A CA 1
ATOM 649 C C . LYS A 1 90 ? 6.257 8.547 13.627 1.00 94.31 90 LYS A C 1
ATOM 651 O O . LYS A 1 90 ? 5.450 9.038 14.410 1.00 94.31 90 LYS A O 1
ATOM 656 N N . ALA A 1 91 ? 6.912 9.264 12.715 1.00 93.94 91 ALA A N 1
ATOM 657 C CA . ALA A 1 91 ? 6.802 10.718 12.618 1.00 93.94 91 ALA A CA 1
ATOM 658 C C . ALA A 1 91 ? 5.373 11.182 12.293 1.00 93.94 91 ALA A C 1
ATOM 660 O O . ALA A 1 91 ? 4.903 12.171 12.847 1.00 93.94 91 ALA A O 1
ATOM 661 N N . ALA A 1 92 ? 4.658 10.463 11.422 1.00 93.62 92 ALA A N 1
ATOM 662 C CA . ALA A 1 92 ? 3.275 10.794 11.094 1.00 93.62 92 ALA A CA 1
ATOM 663 C C . ALA A 1 92 ? 2.340 10.594 12.301 1.00 93.62 92 ALA A C 1
ATOM 665 O O . ALA A 1 92 ? 1.476 11.429 12.557 1.00 93.62 92 ALA A O 1
ATOM 666 N N . ARG A 1 93 ? 2.540 9.526 13.087 1.00 93.00 93 ARG A N 1
ATOM 667 C CA . ARG A 1 93 ? 1.743 9.247 14.296 1.00 93.00 93 ARG A CA 1
ATOM 668 C C . ARG A 1 93 ? 1.896 10.302 15.380 1.00 93.00 93 ARG A C 1
ATOM 670 O O . ARG A 1 93 ? 0.913 10.618 16.037 1.00 93.00 93 ARG A O 1
ATOM 677 N N . GLU A 1 94 ? 3.092 10.855 15.546 1.00 94.56 94 GLU A N 1
ATOM 678 C CA . GLU A 1 94 ? 3.358 11.923 16.521 1.00 94.56 94 GLU A CA 1
ATOM 679 C C .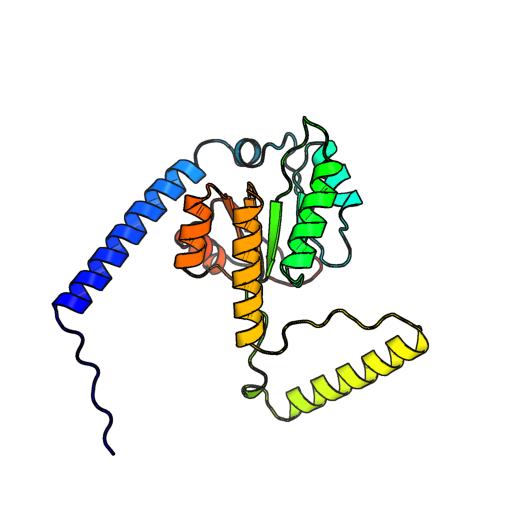 GLU A 1 94 ? 2.556 13.206 16.234 1.00 94.56 94 GLU A C 1
ATOM 681 O O . GLU A 1 94 ? 2.367 14.023 17.131 1.00 94.56 94 GLU A O 1
ATOM 686 N N . GLN A 1 95 ? 2.046 13.370 15.010 1.00 95.62 95 GLN A N 1
ATOM 687 C CA . GLN A 1 95 ? 1.243 14.524 14.594 1.00 95.62 95 GLN A CA 1
ATOM 688 C C . GLN A 1 95 ? -0.273 14.248 14.570 1.00 95.62 95 GLN A C 1
ATOM 690 O O . GLN A 1 95 ? -1.071 15.156 14.309 1.00 95.62 95 GLN A O 1
ATOM 695 N N . LEU A 1 96 ? -0.697 13.004 14.813 1.00 96.12 96 LEU A N 1
ATOM 696 C CA . LEU A 1 96 ? -2.114 12.652 14.860 1.00 96.12 96 LEU A CA 1
ATOM 697 C C . LEU A 1 96 ? -2.740 13.140 16.166 1.00 96.12 96 LEU A C 1
ATOM 699 O O . LEU A 1 96 ? -2.216 12.935 17.260 1.00 96.12 96 LEU A O 1
ATOM 703 N N . SER A 1 97 ? -3.911 13.754 16.049 1.00 95.38 97 SER A N 1
ATOM 704 C CA . SER A 1 97 ? -4.746 14.063 17.203 1.00 95.38 97 SER A CA 1
ATOM 705 C C . SER A 1 97 ? -5.280 12.771 17.846 1.00 95.38 97 SER A C 1
ATOM 707 O O . SER A 1 97 ? -5.486 11.779 17.145 1.00 95.38 97 SER A O 1
ATOM 709 N N . PRO A 1 98 ? -5.592 12.769 19.157 1.00 93.38 98 PRO A N 1
ATOM 710 C CA . PRO A 1 98 ? -6.125 11.583 19.839 1.00 93.38 98 PRO A CA 1
ATOM 711 C C . PRO A 1 98 ? -7.447 11.044 19.270 1.00 93.38 98 PRO A C 1
ATOM 713 O O . PRO A 1 98 ? -7.812 9.905 19.544 1.00 93.38 98 PRO A O 1
ATOM 716 N N . SER A 1 99 ? -8.188 11.865 18.520 1.00 92.06 99 SER A N 1
ATOM 717 C CA . SER A 1 99 ? -9.464 11.507 17.891 1.00 92.06 99 SER A CA 1
ATOM 718 C C . SER A 1 99 ? -9.340 11.184 16.399 1.00 92.06 99 SER A C 1
ATOM 720 O O . SER A 1 99 ? -10.362 10.969 15.736 1.00 92.06 99 SER A O 1
ATOM 722 N N . ALA A 1 100 ? -8.122 11.190 15.850 1.00 95.19 100 ALA A N 1
ATOM 723 C CA . ALA A 1 100 ? -7.887 10.816 14.467 1.00 95.19 100 ALA A CA 1
ATOM 724 C C . ALA A 1 100 ? -7.929 9.288 14.298 1.00 95.19 100 ALA A C 1
ATOM 726 O O . ALA A 1 100 ? -7.388 8.568 15.142 1.00 95.19 100 ALA A O 1
ATOM 727 N N . PRO A 1 101 ? -8.514 8.769 13.203 1.00 94.00 101 PRO A N 1
ATOM 728 C CA . PRO A 1 101 ? -8.271 7.401 12.776 1.00 94.00 101 PRO A CA 1
ATOM 729 C C . PRO A 1 101 ? -6.771 7.110 12.628 1.00 94.00 101 PRO A C 1
ATOM 731 O O . PRO A 1 101 ? -5.990 7.999 12.268 1.00 94.00 101 PRO A O 1
ATOM 734 N N . PRO A 1 102 ? -6.364 5.849 12.843 1.00 92.50 102 PRO A N 1
ATOM 735 C CA . PRO A 1 102 ? -5.008 5.415 12.553 1.00 92.50 102 PRO A CA 1
ATOM 736 C C . PRO A 1 102 ? -4.705 5.548 11.055 1.00 92.50 102 PRO A C 1
ATOM 738 O O . PRO A 1 102 ? -5.568 5.340 10.200 1.00 92.50 102 PRO A O 1
ATOM 741 N N . LEU A 1 103 ? -3.446 5.847 10.728 1.00 94.50 103 LEU A N 1
ATOM 742 C CA . LEU A 1 103 ? -2.979 5.809 9.345 1.00 94.50 103 LEU A CA 1
ATOM 743 C C . LEU A 1 103 ? -2.850 4.359 8.876 1.00 94.50 103 LEU A C 1
ATOM 745 O O . LEU A 1 103 ? -2.216 3.531 9.537 1.00 94.50 103 LEU A O 1
ATOM 749 N N . GLY A 1 104 ? -3.424 4.074 7.710 1.00 95.62 104 GLY A N 1
ATOM 750 C CA . GLY A 1 104 ? -3.151 2.845 6.983 1.00 95.62 104 GLY A CA 1
ATOM 751 C C . GLY A 1 104 ? -1.765 2.863 6.347 1.00 95.62 104 GLY A C 1
ATOM 752 O O . GLY A 1 104 ? -1.128 3.910 6.243 1.00 95.62 104 GLY A O 1
ATOM 753 N N . VAL A 1 105 ? -1.306 1.713 5.862 1.00 97.38 105 VAL A N 1
ATOM 754 C CA . VAL A 1 105 ? -0.062 1.605 5.079 1.00 97.38 105 VAL A CA 1
ATOM 755 C C . VAL A 1 105 ? -0.390 1.119 3.674 1.00 97.38 105 VAL A C 1
ATOM 757 O O . VAL A 1 105 ? -1.227 0.240 3.508 1.00 97.38 105 VAL A O 1
ATOM 760 N N . ASN A 1 106 ? 0.224 1.695 2.647 1.00 97.75 106 ASN A N 1
ATOM 761 C CA . ASN A 1 106 ? 0.114 1.217 1.273 1.00 97.75 106 ASN A CA 1
ATOM 762 C C . ASN A 1 106 ? 1.433 0.618 0.806 1.00 97.75 106 ASN A C 1
ATOM 764 O O . ASN A 1 106 ? 2.463 1.287 0.873 1.00 97.75 106 ASN A O 1
ATOM 768 N N . LEU A 1 107 ? 1.379 -0.617 0.315 1.00 97.31 107 LEU A N 1
ATOM 769 C CA . LEU A 1 107 ? 2.526 -1.346 -0.213 1.00 97.31 107 LEU A CA 1
ATOM 770 C C . LEU A 1 107 ? 2.307 -1.716 -1.684 1.00 97.31 107 LEU A C 1
ATOM 772 O O . LEU A 1 107 ? 1.175 -1.797 -2.170 1.00 97.31 107 LEU A O 1
ATOM 776 N N . TRP A 1 108 ? 3.402 -1.960 -2.396 1.00 96.38 108 TRP A N 1
ATOM 777 C CA . TRP A 1 108 ? 3.386 -2.423 -3.781 1.00 96.38 108 TRP A CA 1
ATOM 778 C C . TRP A 1 108 ? 3.798 -3.886 -3.823 1.00 96.38 108 TRP A C 1
ATOM 780 O O . TRP A 1 108 ? 4.827 -4.253 -3.264 1.00 96.38 108 TRP A O 1
ATOM 790 N N . ALA A 1 109 ? 2.990 -4.725 -4.469 1.00 95.56 109 ALA A N 1
ATOM 791 C CA . ALA A 1 109 ? 3.299 -6.139 -4.596 1.00 95.56 109 ALA A CA 1
ATOM 792 C C . ALA A 1 109 ? 4.615 -6.337 -5.380 1.00 95.56 109 ALA A C 1
ATOM 794 O O . ALA A 1 109 ? 4.834 -5.646 -6.384 1.00 95.56 109 ALA A O 1
ATOM 795 N N . PRO A 1 110 ? 5.456 -7.331 -5.022 1.00 92.81 110 PRO A N 1
ATOM 796 C CA . PRO A 1 110 ? 6.706 -7.613 -5.735 1.00 92.81 110 PRO A CA 1
ATOM 797 C C . PRO A 1 110 ? 6.525 -7.881 -7.233 1.00 92.81 110 PRO A C 1
ATOM 799 O O . PRO A 1 110 ? 7.455 -7.680 -8.010 1.00 92.81 110 PRO A O 1
ATOM 802 N N . ALA A 1 111 ? 5.326 -8.312 -7.640 1.00 87.06 111 ALA A N 1
ATOM 803 C CA . ALA A 1 111 ? 4.957 -8.578 -9.028 1.00 87.06 111 ALA A CA 1
ATOM 804 C C . ALA A 1 111 ? 5.081 -7.351 -9.955 1.00 87.06 111 ALA A C 1
ATOM 806 O O . ALA A 1 111 ? 5.173 -7.531 -11.168 1.00 87.06 111 ALA A O 1
ATOM 807 N N . MET A 1 112 ? 5.144 -6.128 -9.408 1.00 85.44 112 MET A N 1
ATOM 808 C CA . MET A 1 112 ? 5.507 -4.922 -10.163 1.00 85.44 112 MET A CA 1
ATOM 809 C C . MET A 1 112 ? 6.867 -5.071 -10.862 1.00 85.44 112 MET A C 1
ATOM 811 O O . MET A 1 112 ? 7.043 -4.593 -11.984 1.00 85.44 112 MET A O 1
ATOM 815 N N . VAL A 1 113 ? 7.852 -5.670 -10.183 1.00 86.50 113 VAL A N 1
ATOM 816 C CA . VAL A 1 113 ? 9.229 -5.727 -10.677 1.00 86.50 113 VAL A CA 1
ATOM 817 C C . VAL A 1 113 ? 9.378 -6.934 -11.587 1.00 86.50 113 VAL A C 1
ATOM 819 O O . VAL A 1 113 ? 9.392 -8.086 -11.151 1.00 86.50 113 VAL A O 1
ATOM 822 N N . GLN A 1 114 ? 9.497 -6.654 -12.880 1.00 82.38 114 GLN A N 1
ATOM 823 C CA . GLN A 1 114 ? 9.684 -7.678 -13.894 1.00 82.38 114 GLN A CA 1
ATOM 824 C C . GLN A 1 114 ? 11.130 -8.168 -13.936 1.00 82.38 114 GLN A C 1
ATOM 826 O O . GLN A 1 114 ? 12.080 -7.418 -13.719 1.00 82.38 114 GLN A O 1
ATOM 831 N N . ASP A 1 115 ? 11.299 -9.441 -14.280 1.00 84.69 115 ASP A N 1
ATOM 832 C CA . ASP A 1 115 ? 12.613 -9.990 -14.579 1.00 84.69 115 ASP A CA 1
ATOM 833 C C . ASP A 1 115 ? 13.083 -9.484 -15.945 1.00 84.69 115 ASP A C 1
ATOM 835 O O . ASP A 1 115 ? 12.589 -9.932 -16.982 1.00 84.69 115 ASP A O 1
ATOM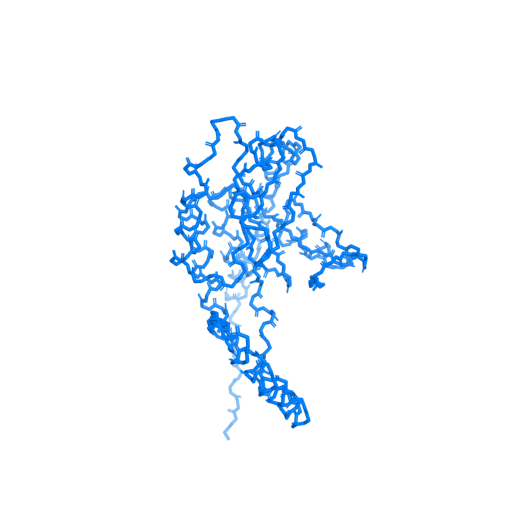 839 N N . SER A 1 116 ? 14.054 -8.571 -15.960 1.00 80.94 116 SER A N 1
ATOM 840 C CA . SER A 1 116 ? 14.591 -7.995 -17.198 1.00 80.94 116 SER A CA 1
ATOM 841 C C . SER A 1 116 ? 15.221 -9.036 -18.130 1.00 80.94 116 SER A C 1
ATOM 843 O O . SER A 1 116 ? 15.320 -8.798 -19.330 1.00 80.94 116 SER A O 1
ATOM 845 N N . ARG A 1 117 ? 15.558 -10.238 -17.635 1.00 84.19 117 ARG A N 1
ATOM 846 C CA . ARG A 1 117 ? 15.998 -11.368 -18.478 1.00 84.19 117 ARG A CA 1
ATOM 847 C C . ARG A 1 117 ? 14.912 -11.863 -19.436 1.00 84.19 117 ARG A C 1
ATOM 849 O O . ARG A 1 117 ? 15.228 -12.546 -20.403 1.00 84.19 117 ARG A O 1
ATOM 856 N N . SER A 1 118 ? 13.645 -11.547 -19.162 1.00 86.38 118 SER A N 1
ATOM 857 C CA . SER A 1 118 ? 12.512 -11.870 -20.038 1.00 86.38 118 SER A CA 1
ATOM 858 C C . SER A 1 118 ? 12.299 -10.847 -21.158 1.00 86.38 118 SER A C 1
ATOM 860 O O . SER A 1 118 ? 11.471 -11.067 -22.041 1.00 86.38 118 SER A O 1
ATOM 862 N N . TRP A 1 119 ? 13.022 -9.726 -21.131 1.00 90.50 119 TRP A N 1
ATOM 863 C CA . TRP A 1 119 ? 12.851 -8.651 -22.095 1.00 90.50 119 TRP A CA 1
ATOM 864 C C . TRP A 1 119 ? 13.554 -8.970 -23.415 1.00 90.50 119 TRP A C 1
ATOM 866 O O . TRP A 1 119 ? 14.647 -9.534 -23.457 1.00 90.50 119 TRP A O 1
ATOM 876 N N . SER A 1 120 ? 12.935 -8.562 -24.519 1.00 94.00 120 SER A N 1
ATOM 877 C CA . SER A 1 120 ? 13.584 -8.554 -25.830 1.00 94.00 120 SER A CA 1
ATOM 878 C C . SER A 1 120 ? 14.746 -7.556 -25.862 1.00 94.00 120 SER A C 1
ATOM 880 O O . SER A 1 120 ? 14.741 -6.558 -25.139 1.00 94.00 120 SER A O 1
ATOM 882 N N . GLY A 1 121 ? 15.710 -7.763 -26.766 1.00 93.44 121 GLY A N 1
ATOM 883 C CA . GLY A 1 121 ? 16.812 -6.811 -26.957 1.00 93.44 121 GLY A CA 1
ATOM 884 C C . GLY A 1 121 ? 16.321 -5.383 -27.228 1.00 93.44 121 GLY A C 1
ATOM 885 O O . GLY A 1 121 ? 16.852 -4.434 -26.666 1.00 93.44 121 GLY A O 1
ATOM 886 N N . ALA A 1 122 ? 15.232 -5.227 -27.989 1.00 94.81 122 ALA A N 1
ATOM 887 C CA . ALA A 1 122 ? 14.623 -3.922 -28.245 1.00 94.81 122 ALA A CA 1
ATOM 888 C C . ALA A 1 122 ? 14.087 -3.244 -26.968 1.00 94.81 122 ALA A C 1
ATOM 890 O O . ALA A 1 122 ? 14.219 -2.032 -26.821 1.00 94.81 122 ALA A O 1
ATOM 891 N N . GLN A 1 123 ? 13.507 -4.006 -26.036 1.00 93.06 123 GLN A N 1
ATOM 892 C CA . GLN A 1 123 ? 13.035 -3.473 -24.752 1.00 93.06 123 GLN A CA 1
ATOM 893 C C . GLN A 1 123 ? 14.199 -3.056 -23.850 1.00 93.06 123 GLN A C 1
ATOM 895 O O . GLN A 1 123 ? 14.131 -1.997 -23.229 1.00 93.06 123 GLN A O 1
ATOM 900 N N . VAL A 1 124 ? 15.271 -3.853 -23.809 1.00 90.62 124 VAL A N 1
ATOM 901 C CA . VAL A 1 124 ? 16.484 -3.524 -23.044 1.00 90.62 124 VAL A CA 1
ATOM 902 C C . VAL A 1 124 ? 17.106 -2.225 -23.558 1.00 90.62 124 VAL A C 1
ATOM 904 O O . VAL A 1 124 ? 17.364 -1.318 -22.767 1.00 90.62 124 VAL A O 1
ATOM 907 N N . GLU A 1 125 ? 17.270 -2.091 -24.876 1.00 94.06 125 GLU A N 1
ATOM 908 C CA . GLU A 1 125 ? 17.811 -0.873 -25.490 1.00 94.06 125 GLU A CA 1
ATOM 909 C C . GLU A 1 125 ? 16.911 0.347 -25.254 1.00 94.06 125 GLU A C 1
ATOM 911 O O . GLU A 1 125 ? 17.398 1.420 -24.892 1.00 94.06 125 GLU A O 1
ATOM 916 N N . ALA A 1 126 ? 15.589 0.190 -25.390 1.00 94.25 126 ALA A N 1
ATOM 917 C CA . ALA A 1 126 ? 14.638 1.269 -25.131 1.00 94.25 126 ALA A CA 1
ATOM 918 C C . ALA A 1 126 ? 14.681 1.743 -23.668 1.00 94.25 126 ALA A C 1
ATOM 920 O O . ALA A 1 126 ? 14.680 2.949 -23.410 1.00 94.25 126 ALA A O 1
ATOM 921 N N . ALA A 1 127 ? 14.763 0.815 -22.711 1.00 90.56 127 ALA A N 1
ATOM 922 C CA . ALA A 1 127 ? 14.889 1.141 -21.294 1.00 90.56 127 ALA A CA 1
ATOM 923 C C . ALA A 1 127 ? 16.224 1.841 -20.986 1.00 90.56 127 ALA A C 1
ATOM 925 O O . ALA A 1 127 ? 16.241 2.848 -20.276 1.00 90.56 127 ALA A O 1
ATOM 926 N N . ALA A 1 128 ? 17.333 1.363 -21.559 1.00 90.81 128 ALA A N 1
ATOM 927 C CA . ALA A 1 128 ? 18.649 1.975 -21.387 1.00 90.81 128 ALA A CA 1
ATOM 928 C C . ALA A 1 128 ? 18.712 3.397 -21.973 1.00 90.81 128 ALA A C 1
ATOM 930 O O . ALA A 1 128 ? 19.298 4.297 -21.369 1.00 90.81 128 ALA A O 1
ATOM 931 N N . GLU A 1 129 ? 18.094 3.625 -23.134 1.00 95.56 129 GLU A N 1
ATOM 932 C CA . GLU A 1 129 ? 17.967 4.955 -23.736 1.00 95.56 129 GLU A CA 1
ATOM 933 C C . GLU A 1 129 ? 17.116 5.894 -22.869 1.00 95.56 129 GLU A C 1
ATOM 935 O O . GLU A 1 129 ? 17.522 7.030 -22.615 1.00 95.56 129 GLU A O 1
ATOM 940 N N . ALA A 1 130 ? 15.972 5.425 -22.363 1.00 92.44 130 ALA A N 1
ATOM 941 C CA . ALA A 1 130 ? 15.124 6.206 -21.464 1.00 92.44 130 ALA A CA 1
ATOM 942 C C . ALA A 1 130 ? 15.867 6.597 -20.175 1.00 92.44 130 ALA A C 1
ATOM 944 O O . ALA A 1 130 ? 15.848 7.767 -19.785 1.00 92.44 130 ALA A O 1
ATOM 945 N N . ALA A 1 131 ? 16.595 5.655 -19.567 1.00 89.62 131 ALA A N 1
ATOM 946 C CA . ALA A 1 131 ? 17.411 5.907 -18.383 1.00 89.62 131 ALA A CA 1
ATOM 947 C C . ALA A 1 131 ? 18.523 6.936 -18.655 1.00 89.62 131 ALA A C 1
ATOM 949 O O . ALA A 1 131 ? 18.734 7.846 -17.851 1.00 89.62 131 ALA A O 1
ATOM 950 N N . ARG A 1 132 ? 19.199 6.851 -19.813 1.00 92.88 132 ARG A N 1
ATOM 951 C CA . ARG A 1 132 ? 20.215 7.838 -20.223 1.00 92.88 132 ARG A CA 1
ATOM 952 C C . ARG A 1 132 ? 19.622 9.240 -20.373 1.00 92.88 132 ARG A C 1
ATOM 954 O O . ARG A 1 132 ? 20.207 10.193 -19.861 1.00 92.88 132 ARG A O 1
ATOM 961 N N . ARG A 1 133 ? 18.457 9.377 -21.016 1.00 94.06 133 ARG A N 1
ATOM 962 C CA . ARG A 1 133 ? 17.769 10.676 -21.153 1.00 94.06 133 ARG A CA 1
ATOM 963 C C . ARG A 1 133 ? 17.364 11.249 -19.804 1.00 94.06 133 ARG A C 1
ATOM 965 O O . ARG A 1 133 ? 17.647 12.411 -19.532 1.00 94.06 133 ARG A O 1
ATOM 972 N N . GLN A 1 134 ? 16.770 10.425 -18.945 1.00 90.88 134 GLN A N 1
ATOM 973 C CA . GLN A 1 134 ? 16.378 10.847 -17.605 1.00 90.88 134 GLN A CA 1
ATOM 974 C C . GLN A 1 134 ? 17.587 11.333 -16.795 1.00 90.88 134 GLN A C 1
ATOM 976 O O . GLN A 1 134 ? 17.509 12.382 -16.161 1.00 90.88 134 GLN A O 1
ATOM 981 N N . ALA A 1 135 ? 18.717 10.622 -16.847 1.00 89.81 135 ALA A N 1
ATOM 982 C CA . ALA A 1 135 ? 19.934 11.019 -16.142 1.00 89.81 135 ALA A CA 1
ATOM 983 C C . ALA A 1 135 ? 20.472 12.385 -16.607 1.00 89.81 135 ALA A C 1
ATOM 985 O O . ALA A 1 135 ? 20.907 13.186 -15.778 1.00 89.81 135 ALA A O 1
ATOM 986 N N . LEU A 1 136 ? 20.412 12.676 -17.913 1.00 93.06 136 LEU A N 1
ATOM 987 C CA . LEU A 1 136 ? 20.784 13.988 -18.453 1.00 93.06 136 LEU A CA 1
ATOM 988 C C . LEU A 1 136 ? 19.855 15.089 -17.933 1.00 93.06 136 LEU A C 1
ATOM 990 O O . LEU A 1 136 ? 20.341 16.085 -17.404 1.00 93.06 136 LEU A O 1
ATOM 994 N N . THR A 1 137 ? 18.539 14.877 -17.992 1.00 93.12 137 THR A N 1
ATOM 995 C CA . THR A 1 137 ? 17.555 15.844 -17.484 1.00 93.12 137 THR A CA 1
ATOM 996 C C . THR A 1 137 ? 17.730 16.109 -15.988 1.00 93.12 137 THR A C 1
ATOM 998 O O . THR A 1 137 ? 17.731 17.259 -15.560 1.00 93.12 137 THR A O 1
ATOM 1001 N N . LEU A 1 138 ? 17.930 15.069 -15.172 1.00 91.25 138 LEU A N 1
ATOM 1002 C CA . LEU A 1 13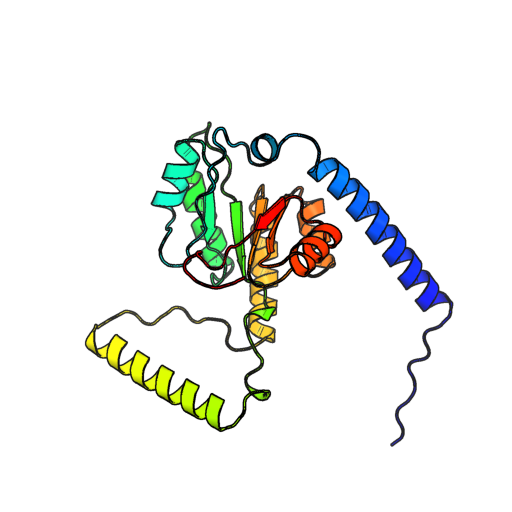8 ? 18.157 15.240 -13.732 1.00 91.25 138 LEU A CA 1
ATOM 1003 C C . LEU A 1 138 ? 19.438 16.034 -13.450 1.00 91.25 138 LEU A C 1
ATOM 1005 O O . LEU A 1 138 ? 19.449 16.878 -12.554 1.00 91.25 138 LEU A O 1
ATOM 1009 N N . LYS A 1 139 ? 20.495 15.810 -14.240 1.00 92.44 139 LYS A N 1
ATOM 1010 C CA . LYS A 1 139 ? 21.743 16.574 -14.147 1.00 92.44 139 LYS A CA 1
ATOM 1011 C C . LYS A 1 139 ? 21.537 18.049 -14.501 1.00 92.44 139 LYS A C 1
ATOM 1013 O O . LYS A 1 139 ? 22.052 18.907 -13.791 1.00 92.44 139 LYS A O 1
ATOM 1018 N N . GLU A 1 140 ? 20.793 18.346 -15.564 1.00 95.44 140 GLU A N 1
ATOM 1019 C CA . GLU A 1 140 ? 20.462 19.721 -15.969 1.00 95.44 140 GLU A CA 1
ATOM 1020 C C . GLU A 1 140 ? 19.651 20.454 -14.896 1.00 95.44 140 GLU A C 1
ATOM 1022 O O . GLU A 1 140 ? 19.928 21.613 -14.591 1.00 95.44 140 GLU A O 1
ATOM 1027 N N . LEU A 1 141 ? 18.696 19.757 -14.275 1.00 95.50 141 LEU A N 1
ATOM 1028 C CA . LEU A 1 141 ? 17.856 20.296 -13.206 1.0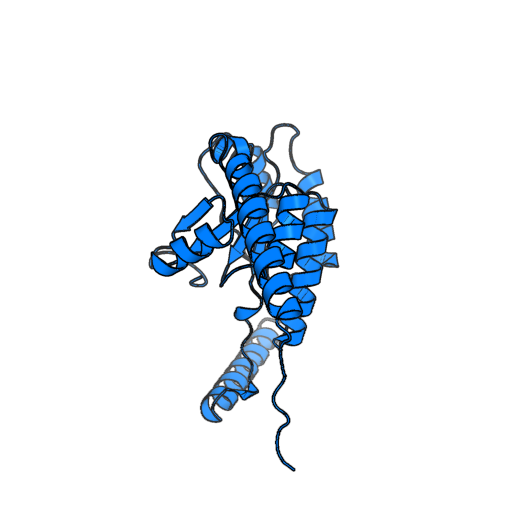0 95.50 141 LEU A CA 1
ATOM 1029 C C . LEU A 1 141 ? 18.561 20.377 -11.845 1.00 95.50 141 LEU A C 1
ATOM 1031 O O . LEU A 1 141 ? 17.962 20.874 -10.894 1.00 95.50 141 LEU A O 1
ATOM 1035 N N . GLN A 1 142 ? 19.795 19.871 -11.727 1.00 94.25 142 GLN A N 1
ATOM 1036 C CA . GLN A 1 142 ? 20.494 19.694 -10.445 1.00 94.25 142 GLN A CA 1
ATOM 1037 C C . GLN A 1 142 ? 19.635 18.931 -9.422 1.00 94.25 142 GLN A C 1
ATOM 1039 O O . GLN A 1 142 ? 19.704 19.166 -8.214 1.00 94.25 142 GLN A O 1
ATOM 1044 N N . ALA A 1 143 ? 18.792 18.023 -9.918 1.00 88.75 143 ALA A N 1
ATOM 1045 C CA . ALA A 1 143 ? 17.904 17.238 -9.087 1.00 88.75 143 ALA A CA 1
ATOM 1046 C C . ALA A 1 143 ? 18.723 16.210 -8.290 1.00 88.75 143 ALA A C 1
ATOM 1048 O O . ALA A 1 143 ? 19.684 15.639 -8.820 1.00 88.75 143 ALA A O 1
ATOM 1049 N N . PRO A 1 144 ? 18.356 15.941 -7.025 1.00 80.75 144 PRO A N 1
ATOM 1050 C CA . PRO A 1 144 ? 18.995 14.880 -6.268 1.00 80.75 144 PRO A CA 1
ATOM 1051 C C . PRO A 1 144 ? 18.784 13.528 -6.972 1.00 80.75 144 PRO A C 1
ATOM 1053 O O . PRO A 1 144 ? 17.768 13.332 -7.649 1.00 80.75 144 PRO A O 1
ATOM 1056 N N . PRO A 1 145 ? 19.721 12.578 -6.816 1.00 71.56 145 PRO A N 1
ATOM 1057 C CA . PRO A 1 145 ? 19.536 11.234 -7.339 1.00 71.56 145 PRO A CA 1
ATOM 1058 C C . PRO A 1 145 ? 18.269 10.610 -6.744 1.00 71.56 145 PRO A C 1
ATOM 1060 O O . PRO A 1 145 ? 17.983 10.767 -5.554 1.00 71.56 145 PRO A O 1
ATOM 1063 N N . ALA A 1 146 ? 17.509 9.899 -7.578 1.00 70.56 146 ALA A N 1
ATOM 1064 C CA . ALA A 1 146 ? 16.350 9.152 -7.113 1.00 70.56 146 ALA A CA 1
ATOM 1065 C C . ALA A 1 146 ? 16.783 8.075 -6.106 1.00 70.56 146 ALA A C 1
ATOM 1067 O O . ALA A 1 146 ? 17.873 7.507 -6.216 1.00 70.56 146 ALA A O 1
ATOM 1068 N N . ALA A 1 147 ? 15.917 7.779 -5.135 1.00 68.94 147 ALA A N 1
ATOM 1069 C CA . ALA A 1 147 ? 16.131 6.644 -4.248 1.00 68.94 147 ALA A CA 1
ATOM 1070 C C . ALA A 1 147 ? 16.228 5.351 -5.073 1.00 68.94 147 ALA A C 1
ATOM 1072 O O . ALA A 1 147 ? 15.477 5.164 -6.034 1.00 68.94 147 ALA A O 1
ATOM 1073 N N . ALA A 1 148 ? 17.156 4.469 -4.702 1.00 70.19 148 ALA A N 1
ATOM 1074 C CA . ALA A 1 148 ? 17.324 3.191 -5.376 1.00 70.19 148 ALA A CA 1
ATOM 1075 C C . ALA A 1 148 ? 16.054 2.344 -5.205 1.00 70.19 148 ALA A C 1
ATOM 1077 O O . ALA A 1 148 ? 15.667 2.015 -4.085 1.00 70.19 148 ALA A O 1
ATOM 1078 N N . ALA A 1 149 ? 15.408 2.012 -6.321 1.00 75.50 149 ALA A N 1
ATOM 1079 C CA . ALA A 1 149 ? 14.297 1.073 -6.361 1.00 75.50 149 ALA A CA 1
ATOM 1080 C C . ALA A 1 149 ? 14.828 -0.360 -6.556 1.00 75.50 149 ALA A C 1
ATOM 1082 O O . ALA A 1 149 ? 15.876 -0.536 -7.191 1.00 75.50 149 ALA A O 1
ATOM 1083 N N . PRO A 1 150 ? 14.121 -1.390 -6.053 1.00 82.31 150 PRO A N 1
ATOM 1084 C CA . PRO A 1 150 ? 14.472 -2.776 -6.340 1.00 82.31 150 PRO A CA 1
ATOM 1085 C C . PRO A 1 150 ? 14.491 -2.999 -7.854 1.00 82.31 150 PRO A C 1
ATOM 1087 O O . PRO A 1 150 ? 13.538 -2.665 -8.558 1.00 82.31 150 PRO A O 1
ATOM 1090 N N . SER A 1 151 ? 15.596 -3.545 -8.352 1.00 82.12 151 SER A N 1
ATOM 1091 C CA . SER A 1 151 ? 15.837 -3.737 -9.786 1.00 82.12 151 SER A CA 1
ATOM 1092 C C . SER A 1 151 ? 15.660 -5.195 -10.207 1.00 82.12 151 SER A C 1
ATOM 1094 O O . SER A 1 151 ? 15.630 -5.504 -11.397 1.00 82.12 151 SER A O 1
ATOM 1096 N N . THR A 1 152 ? 15.529 -6.101 -9.235 1.00 89.25 152 THR A N 1
ATOM 1097 C CA . THR A 1 152 ? 15.274 -7.522 -9.471 1.00 89.25 152 THR A CA 1
ATOM 1098 C C . THR A 1 152 ? 14.059 -8.023 -8.686 1.00 89.25 152 THR A C 1
ATOM 1100 O O . THR A 1 152 ? 13.754 -7.502 -7.609 1.00 89.25 152 THR A O 1
ATOM 1103 N N . PRO A 1 153 ? 13.394 -9.098 -9.152 1.00 91.00 153 PRO A N 1
ATOM 1104 C CA . PRO A 1 153 ? 12.305 -9.720 -8.397 1.00 91.00 153 PRO A CA 1
ATOM 1105 C C . PRO A 1 153 ? 12.721 -10.195 -6.997 1.00 91.00 153 PRO A C 1
ATOM 1107 O O . PRO A 1 153 ? 11.916 -10.167 -6.071 1.00 91.00 153 PRO A O 1
ATOM 1110 N N . ALA A 1 154 ? 13.974 -10.630 -6.825 1.00 92.38 154 ALA A N 1
ATOM 1111 C CA . ALA A 1 154 ? 14.484 -11.082 -5.531 1.00 92.38 154 ALA A CA 1
ATOM 1112 C C . ALA A 1 154 ? 14.616 -9.919 -4.535 1.00 92.38 154 ALA A C 1
ATOM 1114 O O . ALA A 1 154 ? 14.193 -10.048 -3.388 1.00 92.38 154 ALA A O 1
ATOM 1115 N N . GLU A 1 155 ? 15.136 -8.774 -4.984 1.00 92.88 155 GLU A N 1
ATOM 1116 C CA . GLU A 1 155 ? 15.206 -7.551 -4.176 1.00 92.88 155 GLU A CA 1
ATOM 1117 C C . GLU A 1 155 ? 13.810 -7.031 -3.827 1.00 92.88 155 GLU A C 1
ATOM 1119 O O . GLU A 1 155 ? 13.563 -6.680 -2.678 1.00 92.88 155 GLU A O 1
ATOM 1124 N N . ALA A 1 156 ? 12.881 -7.034 -4.789 1.00 93.62 156 ALA A N 1
ATOM 1125 C CA . ALA A 1 156 ? 11.503 -6.606 -4.561 1.00 93.62 156 ALA A CA 1
ATOM 1126 C C . ALA A 1 156 ? 10.804 -7.479 -3.510 1.00 93.62 156 ALA A C 1
ATOM 1128 O O . ALA A 1 156 ? 10.125 -6.963 -2.627 1.00 93.62 156 ALA A O 1
ATOM 1129 N N . LYS A 1 157 ? 11.013 -8.802 -3.567 1.00 95.00 157 LYS A N 1
ATOM 1130 C CA . LYS A 1 157 ? 10.507 -9.738 -2.556 1.00 95.00 157 LYS A CA 1
ATOM 1131 C C . LYS A 1 157 ? 11.116 -9.485 -1.180 1.00 95.00 157 LYS A C 1
ATOM 1133 O O . LYS A 1 157 ? 10.374 -9.402 -0.211 1.00 95.00 157 LYS A O 1
ATOM 1138 N N . ALA A 1 158 ? 12.438 -9.334 -1.094 1.00 95.12 158 ALA A N 1
ATOM 1139 C CA . ALA A 1 158 ? 13.117 -9.072 0.175 1.00 95.12 158 ALA A CA 1
ATOM 1140 C C . ALA A 1 158 ? 12.648 -7.756 0.818 1.00 95.12 158 ALA A C 1
ATOM 1142 O O . ALA A 1 158 ? 12.366 -7.724 2.014 1.00 95.12 158 ALA A O 1
ATOM 1143 N N . LEU A 1 159 ? 12.504 -6.698 0.014 1.00 95.25 159 LEU A N 1
ATOM 1144 C CA . LEU A 1 159 ? 11.961 -5.417 0.459 1.00 95.25 159 LEU A CA 1
ATOM 1145 C C . LEU A 1 159 ? 10.524 -5.562 0.966 1.00 95.25 159 LEU A C 1
ATOM 1147 O O . LEU A 1 159 ? 10.179 -5.027 2.014 1.00 95.25 159 LEU A O 1
ATOM 1151 N N . PHE A 1 160 ? 9.682 -6.286 0.234 1.00 96.88 160 PHE A N 1
ATOM 1152 C CA . PHE A 1 160 ? 8.283 -6.456 0.605 1.00 96.88 160 PHE A CA 1
ATOM 1153 C C . PHE A 1 160 ? 8.113 -7.251 1.905 1.00 96.88 160 PHE A C 1
ATOM 1155 O O . PHE A 1 160 ? 7.286 -6.880 2.735 1.00 96.88 160 PHE A O 1
ATOM 1162 N N . GLU A 1 161 ? 8.928 -8.286 2.132 1.00 97.00 161 GLU A N 1
ATOM 1163 C CA . GLU A 1 161 ? 8.972 -8.990 3.422 1.00 97.00 161 GLU A CA 1
ATOM 1164 C C . GLU A 1 161 ? 9.364 -8.036 4.561 1.00 97.00 161 GLU A C 1
ATOM 1166 O O . GLU A 1 161 ? 8.672 -7.970 5.575 1.00 97.00 161 GLU A O 1
ATOM 1171 N N . GLU A 1 162 ? 10.408 -7.219 4.374 1.00 97.00 162 GLU A N 1
ATOM 1172 C CA . GLU A 1 162 ? 10.801 -6.196 5.354 1.00 97.00 162 GLU A CA 1
ATOM 1173 C C . GLU A 1 162 ? 9.650 -5.213 5.643 1.00 97.00 162 GLU A C 1
ATOM 1175 O O . GLU A 1 162 ? 9.390 -4.859 6.794 1.00 97.00 162 GLU A O 1
ATOM 1180 N N . GLN A 1 163 ? 8.922 -4.780 4.613 1.00 97.62 163 GLN A N 1
ATOM 1181 C CA . GLN A 1 163 ? 7.786 -3.871 4.763 1.00 97.62 163 GLN A CA 1
ATOM 1182 C C . GLN A 1 163 ? 6.620 -4.515 5.523 1.00 97.62 163 GLN A C 1
ATOM 1184 O O . GLN A 1 163 ? 6.024 -3.856 6.377 1.00 97.62 163 GLN A O 1
ATOM 1189 N N . VAL A 1 164 ? 6.302 -5.787 5.256 1.00 98.06 164 VAL A N 1
ATOM 1190 C CA . VAL A 1 164 ? 5.277 -6.539 6.000 1.00 98.06 164 VAL A CA 1
ATOM 1191 C C . VAL A 1 164 ? 5.654 -6.642 7.478 1.00 98.06 164 VAL A C 1
ATOM 1193 O O . VAL A 1 164 ? 4.797 -6.431 8.339 1.00 98.06 164 VAL A O 1
ATOM 1196 N N . GLU A 1 165 ? 6.930 -6.880 7.789 1.00 97.56 165 GLU A N 1
ATOM 1197 C CA . GLU A 1 165 ? 7.419 -6.869 9.172 1.00 97.56 165 GLU A CA 1
ATOM 1198 C C . GLU A 1 165 ? 7.207 -5.513 9.842 1.00 97.56 165 GLU A C 1
ATOM 1200 O O . GLU A 1 165 ? 6.641 -5.438 10.933 1.00 97.56 165 GLU A O 1
ATOM 1205 N N . VAL A 1 166 ? 7.561 -4.418 9.164 1.00 97.94 166 VAL A N 1
ATOM 1206 C CA . VAL A 1 166 ? 7.341 -3.066 9.692 1.00 97.94 166 VAL A CA 1
ATOM 1207 C C . VAL A 1 166 ? 5.856 -2.795 9.939 1.00 97.94 166 VAL A C 1
ATOM 1209 O O . VAL A 1 166 ? 5.519 -2.214 10.969 1.00 97.94 166 VAL A O 1
ATOM 1212 N N . VAL A 1 167 ? 4.955 -3.216 9.046 1.00 97.75 167 VAL A N 1
ATOM 1213 C CA . VAL A 1 167 ? 3.498 -3.054 9.225 1.00 97.75 167 VAL A CA 1
ATOM 1214 C C . VAL A 1 167 ? 3.025 -3.720 10.521 1.00 97.75 167 VAL A C 1
ATOM 1216 O O . VAL A 1 167 ? 2.293 -3.096 11.296 1.00 97.75 167 VAL A O 1
ATOM 1219 N N . VAL A 1 168 ? 3.478 -4.950 10.778 1.00 97.19 168 VAL A N 1
ATOM 1220 C CA . VAL A 1 168 ? 3.132 -5.719 11.983 1.00 97.19 168 VAL A CA 1
ATOM 1221 C C . VAL A 1 168 ? 3.754 -5.099 13.233 1.00 97.19 168 VAL A C 1
ATOM 1223 O O . VAL A 1 168 ? 3.048 -4.820 14.198 1.00 97.19 168 VAL A O 1
ATOM 1226 N N . GLU A 1 169 ? 5.056 -4.817 13.218 1.00 96.06 169 GLU A N 1
ATOM 1227 C CA . GLU A 1 169 ? 5.783 -4.244 14.358 1.00 96.06 169 GLU A CA 1
ATOM 1228 C C . GLU A 1 169 ? 5.281 -2.853 14.744 1.00 96.06 169 GLU A C 1
ATOM 1230 O O . GLU A 1 169 ? 5.324 -2.463 15.910 1.00 96.06 169 GLU A O 1
ATOM 1235 N N . GLN A 1 170 ? 4.828 -2.069 13.766 1.00 94.81 170 GLN A N 1
ATOM 1236 C CA . GLN A 1 170 ? 4.219 -0.775 14.028 1.00 94.81 170 GLN A CA 1
ATOM 1237 C C . GLN A 1 170 ? 2.763 -0.909 14.491 1.00 94.81 170 GLN A C 1
ATOM 1239 O O . GLN A 1 170 ? 2.199 0.094 14.915 1.00 94.81 170 GLN A O 1
ATOM 1244 N N . GLY A 1 171 ? 2.129 -2.081 14.437 1.00 91.50 171 GLY A N 1
ATOM 1245 C CA . GLY A 1 171 ? 0.721 -2.244 14.806 1.00 91.50 171 GLY A CA 1
ATOM 1246 C C . GLY A 1 171 ? -0.204 -1.421 13.909 1.00 91.50 171 GLY A C 1
ATOM 1247 O O . GLY A 1 171 ? -1.050 -0.672 14.397 1.00 91.50 171 GLY A O 1
ATOM 1248 N N . ALA A 1 172 ? 0.020 -1.454 12.593 1.00 93.94 172 ALA A N 1
ATOM 1249 C CA . ALA A 1 172 ? -0.878 -0.798 11.650 1.00 93.94 172 ALA A CA 1
ATOM 1250 C C . ALA A 1 172 ? -2.279 -1.426 11.710 1.00 93.94 172 ALA A C 1
ATOM 1252 O O . ALA A 1 172 ? -2.420 -2.640 11.755 1.00 93.94 172 ALA A O 1
ATOM 1253 N N . THR A 1 173 ? -3.328 -0.608 11.661 1.00 93.44 173 THR A N 1
ATOM 1254 C CA . THR A 1 173 ? -4.713 -1.111 11.691 1.00 93.44 173 THR A CA 1
ATOM 1255 C C . THR A 1 173 ? -5.150 -1.681 10.345 1.00 93.44 173 THR A C 1
ATOM 1257 O O . THR A 1 173 ? -5.963 -2.598 10.281 1.00 93.44 173 THR A O 1
ATOM 1260 N N . VAL A 1 174 ? -4.616 -1.137 9.253 1.00 96.19 174 VAL A N 1
ATOM 1261 C CA . VAL A 1 174 ? -4.971 -1.537 7.893 1.00 96.19 174 VAL A CA 1
ATOM 1262 C C . VAL A 1 174 ? -3.762 -1.423 6.975 1.00 96.19 174 VAL A C 1
ATOM 1264 O O . VAL A 1 174 ? -2.993 -0.459 7.046 1.00 96.19 174 VAL A O 1
ATOM 1267 N N . VAL A 1 175 ? -3.625 -2.388 6.073 1.00 97.81 175 VAL A N 1
ATOM 1268 C CA . VAL A 1 175 ? -2.697 -2.326 4.948 1.00 97.81 175 VAL A CA 1
ATOM 1269 C C . VAL A 1 175 ? -3.474 -2.444 3.642 1.00 97.81 175 VAL A C 1
ATOM 1271 O O . VAL A 1 175 ? -4.391 -3.254 3.502 1.00 97.81 175 VAL A O 1
ATOM 1274 N N . SER A 1 176 ? -3.115 -1.597 2.684 1.00 97.81 176 SER A N 1
ATOM 1275 C CA . SER A 1 176 ? -3.562 -1.694 1.303 1.00 97.81 176 SER A CA 1
ATOM 1276 C C . SER A 1 176 ? -2.415 -2.160 0.418 1.00 97.81 176 SER A C 1
ATOM 1278 O O . SER A 1 176 ? -1.260 -1.800 0.658 1.00 97.81 176 SER A O 1
ATOM 1280 N N . ILE A 1 177 ? -2.732 -2.934 -0.612 1.00 97.62 177 ILE A N 1
ATOM 1281 C CA . ILE A 1 177 ? -1.758 -3.394 -1.600 1.00 97.62 177 ILE A CA 1
ATOM 1282 C C . ILE A 1 177 ? -2.192 -3.018 -3.016 1.00 97.62 177 ILE A C 1
ATOM 1284 O O . ILE A 1 177 ? -3.380 -3.027 -3.348 1.00 97.62 177 ILE A O 1
ATOM 1288 N N . HIS A 1 178 ? -1.202 -2.674 -3.834 1.00 97.06 178 HIS A N 1
ATOM 1289 C CA . HIS A 1 178 ? -1.339 -2.350 -5.255 1.00 97.06 178 HIS A CA 1
ATOM 1290 C C . HIS A 1 178 ? -0.531 -3.353 -6.101 1.00 97.06 178 HIS A C 1
ATOM 1292 O O . HIS A 1 178 ? 0.474 -3.869 -5.608 1.00 97.06 178 HIS A O 1
ATOM 1298 N N . PHE A 1 179 ? -0.919 -3.598 -7.362 1.00 95.31 179 PHE A N 1
ATOM 1299 C CA . PHE A 1 179 ? -0.232 -4.486 -8.331 1.00 95.31 179 PHE A CA 1
ATOM 1300 C C . PHE A 1 179 ? -0.312 -5.995 -8.076 1.00 95.31 179 PHE A C 1
ATOM 1302 O O . PHE A 1 179 ? 0.453 -6.768 -8.657 1.00 95.31 179 PHE A O 1
ATOM 1309 N N . GLY A 1 180 ? -1.196 -6.440 -7.188 1.00 94.19 180 GLY A N 1
ATOM 1310 C CA . GLY A 1 180 ? -1.348 -7.857 -6.892 1.00 94.19 180 GLY A CA 1
ATOM 1311 C C . GLY A 1 180 ? -1.817 -8.113 -5.472 1.00 94.19 180 GLY A C 1
ATOM 1312 O O . GLY A 1 180 ? -2.590 -7.343 -4.904 1.00 94.19 180 GLY A O 1
ATOM 1313 N N . TRP A 1 181 ? -1.351 -9.225 -4.908 1.00 96.31 181 TRP A N 1
ATOM 1314 C CA . TRP A 1 181 ? -1.749 -9.681 -3.583 1.00 96.31 181 TRP A CA 1
ATOM 1315 C C . TRP A 1 181 ? -0.566 -10.226 -2.779 1.00 96.31 181 TRP A C 1
ATOM 1317 O O . TRP A 1 181 ? 0.519 -10.455 -3.314 1.00 96.31 181 TRP A O 1
ATOM 1327 N N . PHE A 1 182 ? -0.800 -10.409 -1.483 1.00 96.38 182 PHE A N 1
ATOM 1328 C CA . PHE A 1 182 ? 0.129 -11.017 -0.539 1.00 96.38 182 PHE A CA 1
ATOM 1329 C C . PHE A 1 182 ? 0.239 -12.535 -0.760 1.00 96.38 182 PHE A C 1
ATOM 1331 O O . PHE A 1 182 ? -0.728 -13.195 -1.153 1.00 96.38 182 PHE A O 1
ATOM 1338 N N . GLU A 1 183 ? 1.400 -13.107 -0.445 1.00 95.50 183 GLU A N 1
ATOM 1339 C CA . GLU A 1 183 ? 1.572 -14.555 -0.322 1.00 95.50 183 GLU A CA 1
ATOM 1340 C C . GLU A 1 183 ? 0.830 -15.079 0.935 1.00 95.50 183 GLU A C 1
ATOM 1342 O O . GLU A 1 183 ? 0.640 -14.335 1.906 1.00 95.50 183 GLU A O 1
ATOM 1347 N N . PRO A 1 184 ? 0.399 -16.357 0.970 1.00 94.75 184 PRO A N 1
ATOM 1348 C CA . PRO A 1 184 ? -0.415 -16.886 2.070 1.00 94.75 184 PRO A CA 1
ATOM 1349 C C . PRO A 1 184 ? 0.184 -16.695 3.473 1.00 94.75 184 PRO A C 1
ATOM 1351 O O . PRO A 1 184 ? -0.543 -16.393 4.421 1.00 94.75 184 PRO A O 1
ATOM 1354 N N . HIS A 1 185 ? 1.507 -16.817 3.637 1.00 95.12 185 HIS A N 1
ATOM 1355 C CA . HIS A 1 185 ? 2.147 -16.606 4.942 1.00 95.12 185 HIS A CA 1
ATOM 1356 C C . HIS A 1 185 ? 2.096 -15.141 5.390 1.00 95.12 185 HIS A C 1
ATOM 1358 O O . HIS A 1 185 ? 1.922 -14.884 6.580 1.00 95.12 185 HIS A O 1
ATOM 1364 N N . GLN A 1 186 ? 2.184 -14.189 4.458 1.00 97.31 186 GLN A N 1
ATOM 1365 C CA . GLN A 1 186 ? 2.068 -12.755 4.741 1.00 97.31 186 GLN A CA 1
ATOM 1366 C C . GLN A 1 186 ? 0.635 -12.405 5.141 1.00 97.31 186 GLN A C 1
ATOM 1368 O O . GLN A 1 186 ? 0.430 -11.736 6.152 1.00 97.31 186 GLN A O 1
ATOM 1373 N N . VAL A 1 187 ? -0.361 -12.923 4.407 1.00 96.56 187 VAL A N 1
ATOM 1374 C CA . VAL A 1 187 ? -1.781 -12.791 4.777 1.00 96.56 187 VAL A CA 1
ATOM 1375 C C . VAL A 1 187 ? -2.004 -13.326 6.189 1.00 96.56 187 VAL A C 1
ATOM 1377 O O . VAL A 1 187 ? -2.588 -12.629 7.015 1.00 96.56 187 VAL A O 1
ATOM 1380 N N . ARG A 1 188 ? -1.497 -14.530 6.504 1.00 94.06 188 ARG A N 1
ATOM 1381 C CA . ARG A 1 188 ? -1.627 -15.104 7.850 1.00 94.06 188 ARG A CA 1
ATOM 1382 C C . ARG A 1 188 ? -1.045 -14.185 8.910 1.00 94.06 188 ARG A C 1
ATOM 1384 O O . ARG A 1 188 ? -1.713 -13.905 9.898 1.00 94.06 188 ARG A O 1
ATOM 1391 N N . ARG A 1 189 ? 0.189 -13.731 8.694 1.00 95.75 189 ARG A N 1
ATOM 1392 C CA . ARG A 1 189 ? 0.924 -12.887 9.636 1.00 95.75 189 ARG A CA 1
ATOM 1393 C C . ARG A 1 189 ? 0.178 -11.583 9.919 1.00 95.75 189 ARG A C 1
ATOM 1395 O O . ARG A 1 189 ? 0.035 -11.204 11.076 1.00 95.75 189 ARG A O 1
ATOM 1402 N N . LEU A 1 190 ? -0.317 -10.925 8.873 1.00 96.81 190 LEU A N 1
ATOM 1403 C CA . LEU A 1 190 ? -1.058 -9.671 8.988 1.00 96.81 190 LEU A CA 1
ATOM 1404 C C . LEU A 1 190 ? -2.400 -9.869 9.705 1.00 96.81 190 LEU A C 1
ATOM 1406 O O . LEU A 1 190 ? -2.727 -9.105 10.610 1.00 96.81 190 LEU A O 1
ATOM 1410 N N . LEU A 1 191 ? -3.152 -10.916 9.357 1.00 94.38 191 LEU A N 1
ATOM 1411 C CA . LEU A 1 191 ? -4.426 -11.219 10.014 1.00 94.38 191 LEU A CA 1
ATOM 1412 C C . LEU A 1 191 ? -4.241 -11.614 11.488 1.00 94.38 191 LEU A C 1
ATOM 1414 O O . LEU A 1 191 ? -5.017 -11.170 12.331 1.00 94.38 191 LEU A O 1
ATOM 1418 N N . ASP A 1 192 ? -3.204 -12.391 11.817 1.00 94.19 192 ASP A N 1
ATOM 1419 C CA . ASP A 1 192 ? -2.871 -12.761 13.202 1.00 94.19 192 ASP A CA 1
ATOM 1420 C C . ASP A 1 192 ? -2.461 -11.543 14.043 1.00 94.19 192 ASP A C 1
ATOM 1422 O O . ASP A 1 192 ? -2.701 -11.512 15.249 1.00 94.19 192 ASP A O 1
ATOM 1426 N N . ALA A 1 193 ? -1.901 -10.515 13.403 1.00 95.25 193 ALA A N 1
ATOM 1427 C CA . ALA A 1 193 ? -1.623 -9.218 14.012 1.00 95.25 193 ALA A CA 1
ATOM 1428 C C . ALA A 1 193 ? -2.855 -8.287 14.074 1.00 95.25 193 ALA A C 1
ATOM 1430 O O . ALA A 1 193 ? -2.742 -7.156 14.543 1.00 95.25 193 ALA A O 1
ATOM 1431 N N . GLY A 1 194 ? -4.029 -8.739 13.617 1.00 92.75 194 GLY A N 1
ATOM 1432 C CA . GLY A 1 194 ? -5.267 -7.956 13.615 1.00 92.75 194 GLY A CA 1
ATOM 1433 C C . GLY A 1 194 ? -5.322 -6.862 12.543 1.00 92.75 194 GLY A C 1
ATOM 1434 O O . GLY A 1 194 ? -6.113 -5.929 12.671 1.00 92.75 194 GLY A O 1
ATOM 1435 N N . VAL A 1 195 ? -4.491 -6.953 11.498 1.00 95.56 195 VAL A N 1
ATOM 1436 C CA . VAL A 1 195 ? -4.425 -5.962 10.417 1.00 95.56 195 VAL A CA 1
ATOM 1437 C C . VAL A 1 195 ? -5.503 -6.244 9.372 1.00 95.56 195 VAL A C 1
ATOM 1439 O O . VAL A 1 195 ? -5.586 -7.340 8.816 1.00 95.56 195 VAL A O 1
ATOM 1442 N N . TYR A 1 196 ? -6.302 -5.232 9.041 1.00 95.44 196 TYR A N 1
ATOM 1443 C CA . TYR A 1 196 ? -7.253 -5.302 7.933 1.00 95.44 196 TYR A CA 1
ATOM 1444 C C . TYR A 1 196 ? -6.543 -5.226 6.576 1.00 95.44 196 TYR A C 1
ATOM 1446 O O . TYR A 1 196 ? -5.641 -4.411 6.383 1.00 95.44 196 TYR A O 1
ATOM 1454 N N . LEU A 1 197 ? -6.975 -6.047 5.614 1.00 97.19 197 LEU A N 1
ATOM 1455 C CA . LEU A 1 197 ? -6.358 -6.144 4.287 1.00 97.19 197 LEU A CA 1
ATOM 1456 C C . LEU A 1 197 ? -7.264 -5.544 3.210 1.00 97.19 197 LEU A C 1
ATOM 1458 O O . LEU A 1 197 ? -8.406 -5.978 3.041 1.00 97.19 197 LEU A O 1
ATOM 1462 N N . ILE A 1 198 ? -6.746 -4.584 2.446 1.00 97.50 198 ILE A N 1
ATOM 1463 C CA . ILE A 1 198 ? -7.456 -3.948 1.329 1.00 97.50 198 ILE A CA 1
ATOM 1464 C C . ILE A 1 198 ? -6.670 -4.150 0.032 1.00 97.50 198 ILE A C 1
ATOM 1466 O O . ILE A 1 198 ? -5.475 -3.880 -0.024 1.00 97.50 198 ILE A O 1
ATOM 1470 N N . GLY A 1 199 ? -7.337 -4.602 -1.027 1.00 97.75 199 GLY A N 1
ATOM 1471 C CA . GLY A 1 199 ? -6.705 -4.795 -2.336 1.00 97.75 199 GLY A CA 1
ATOM 1472 C C . GLY A 1 199 ? -7.226 -3.845 -3.399 1.00 97.75 199 GLY A C 1
ATOM 1473 O O . GLY A 1 199 ? -8.392 -3.458 -3.362 1.00 97.75 199 GLY A O 1
ATOM 1474 N N . ASN A 1 200 ? -6.373 -3.485 -4.355 1.00 98.06 200 ASN A N 1
ATOM 1475 C CA . ASN A 1 200 ? -6.778 -2.786 -5.569 1.00 98.06 200 ASN A CA 1
ATOM 1476 C C . ASN A 1 200 ? -7.203 -3.783 -6.655 1.00 98.06 200 ASN A C 1
ATOM 1478 O O . ASN A 1 200 ? -6.478 -4.736 -6.923 1.00 98.06 200 ASN A O 1
ATOM 1482 N N . ALA A 1 201 ? -8.366 -3.560 -7.266 1.00 98.31 201 ALA A N 1
ATOM 1483 C CA . ALA A 1 201 ? -8.826 -4.311 -8.426 1.00 98.31 201 ALA A CA 1
ATOM 1484 C C . ALA A 1 201 ? -9.309 -3.370 -9.524 1.00 98.31 201 ALA A C 1
ATOM 1486 O O . ALA A 1 201 ? -10.006 -2.383 -9.281 1.00 98.31 201 ALA A O 1
ATOM 1487 N N . THR A 1 202 ? -9.019 -3.758 -10.754 1.00 98.06 202 THR A N 1
ATOM 1488 C CA . THR A 1 202 ? -9.389 -3.051 -11.977 1.00 98.06 202 THR A CA 1
ATOM 1489 C C . THR A 1 202 ? -10.434 -3.810 -12.799 1.00 98.06 202 THR A C 1
ATOM 1491 O O . THR A 1 202 ? -10.938 -3.302 -13.804 1.00 98.06 202 THR A O 1
ATOM 1494 N N . ASN A 1 203 ? -10.761 -5.039 -12.388 1.00 97.94 203 ASN A N 1
ATOM 1495 C CA . ASN A 1 203 ? -11.829 -5.860 -12.945 1.00 97.94 203 ASN A CA 1
ATOM 1496 C C . ASN A 1 203 ? -12.419 -6.831 -11.900 1.00 97.94 203 ASN A C 1
ATOM 1498 O O . ASN A 1 203 ? -11.923 -6.985 -10.784 1.00 97.94 203 ASN A O 1
ATOM 1502 N N . VAL A 1 204 ? -13.512 -7.504 -12.276 1.00 98.31 204 VAL A N 1
ATOM 1503 C CA . VAL A 1 204 ? -14.249 -8.424 -11.390 1.00 98.31 204 VAL A CA 1
ATOM 1504 C C . VAL A 1 204 ? -13.441 -9.678 -11.036 1.00 98.31 204 VAL A C 1
ATOM 1506 O O . VAL A 1 204 ? -13.606 -10.214 -9.941 1.00 98.31 204 VAL A O 1
ATOM 1509 N N . ALA A 1 205 ? -12.589 -10.169 -11.940 1.00 98.12 205 ALA A N 1
ATOM 1510 C CA . ALA A 1 205 ? -11.786 -11.363 -11.680 1.00 98.12 205 ALA A CA 1
ATOM 1511 C C . ALA A 1 205 ? -10.740 -11.092 -10.591 1.00 98.12 205 ALA A C 1
ATOM 1513 O O . ALA A 1 205 ? -10.631 -11.873 -9.647 1.00 98.12 205 ALA A O 1
ATOM 1514 N N . GLU A 1 206 ? -10.060 -9.948 -10.668 1.00 97.81 206 GLU A N 1
ATOM 1515 C CA . GLU A 1 206 ? -9.165 -9.454 -9.618 1.00 97.81 206 GLU A CA 1
ATOM 1516 C C . GLU A 1 206 ? -9.917 -9.274 -8.299 1.00 97.81 206 GLU A C 1
ATOM 1518 O O . GLU A 1 206 ? -9.509 -9.834 -7.288 1.00 97.81 206 GLU A O 1
ATOM 1523 N N . ALA A 1 207 ? -11.069 -8.595 -8.308 1.00 97.94 207 ALA A N 1
ATOM 1524 C CA . ALA A 1 207 ? -11.877 -8.391 -7.105 1.00 97.94 207 ALA A CA 1
ATOM 1525 C C . ALA A 1 207 ? -12.224 -9.716 -6.392 1.00 97.94 207 ALA A C 1
ATOM 1527 O O . ALA A 1 207 ? -12.088 -9.824 -5.174 1.00 97.94 207 ALA A O 1
ATOM 1528 N N . ARG A 1 208 ? -12.613 -10.752 -7.148 1.00 97.56 208 ARG A N 1
ATOM 1529 C CA . ARG A 1 208 ? -12.887 -12.091 -6.598 1.00 97.56 208 ARG A CA 1
ATOM 1530 C C . ARG A 1 208 ? -11.636 -12.765 -6.041 1.00 97.56 208 ARG A C 1
ATOM 1532 O O . ARG A 1 208 ? -11.718 -13.397 -4.992 1.00 97.56 208 ARG A O 1
ATOM 1539 N N . ALA A 1 209 ? -10.497 -12.637 -6.719 1.00 95.88 209 ALA A N 1
ATOM 1540 C CA . ALA A 1 209 ? -9.236 -13.202 -6.246 1.00 95.88 209 ALA A CA 1
ATOM 1541 C C . ALA A 1 209 ? -8.793 -12.556 -4.923 1.00 95.88 209 ALA A C 1
ATOM 1543 O O . ALA A 1 209 ? -8.412 -13.262 -3.994 1.00 95.88 209 ALA A O 1
ATOM 1544 N N . LEU A 1 210 ? -8.919 -11.230 -4.802 1.00 96.69 210 LEU A N 1
ATOM 1545 C CA . LEU A 1 210 ? -8.642 -10.503 -3.559 1.00 96.69 210 LEU A CA 1
ATOM 1546 C C . LEU A 1 210 ? -9.580 -10.942 -2.434 1.00 96.69 210 LEU A C 1
ATOM 1548 O O . LEU A 1 210 ? -9.138 -11.170 -1.309 1.00 96.69 210 LEU A O 1
ATOM 1552 N N . GLU A 1 211 ? -10.873 -11.088 -2.738 1.00 95.25 211 GLU A N 1
ATOM 1553 C CA . GLU A 1 211 ? -11.860 -11.559 -1.771 1.00 95.25 211 GLU A CA 1
ATOM 1554 C C . GLU A 1 211 ? -11.482 -12.939 -1.214 1.00 95.25 211 GLU A C 1
ATOM 1556 O O . GLU A 1 211 ? -11.425 -13.121 0.002 1.00 95.25 211 GLU A O 1
ATOM 1561 N N . GLN A 1 212 ? -11.178 -13.890 -2.099 1.00 93.50 212 GLN A N 1
ATOM 1562 C CA . GLN A 1 212 ? -10.739 -15.242 -1.734 1.00 93.50 212 GLN A CA 1
ATOM 1563 C C . GLN A 1 212 ? -9.406 -15.230 -0.976 1.00 93.50 212 GLN A C 1
ATOM 1565 O O . GLN A 1 212 ? -9.179 -16.062 -0.102 1.00 93.50 212 GLN A O 1
ATOM 1570 N N . GLY A 1 213 ? -8.542 -14.263 -1.286 1.00 92.81 213 GLY A N 1
ATOM 1571 C CA . GLY A 1 213 ? -7.259 -14.042 -0.631 1.00 92.81 213 GLY A CA 1
ATOM 1572 C C . GLY A 1 213 ? -7.345 -13.387 0.751 1.00 92.81 213 GLY A C 1
ATOM 1573 O O . GLY A 1 213 ? -6.299 -13.150 1.355 1.00 92.81 213 GLY A O 1
ATOM 1574 N N . GLY A 1 214 ? -8.547 -13.090 1.257 1.00 92.69 214 GLY A N 1
ATOM 1575 C CA . GLY A 1 214 ? -8.752 -12.546 2.601 1.00 92.69 214 GLY A CA 1
ATOM 1576 C C . GLY A 1 214 ? -8.936 -11.030 2.673 1.00 92.69 214 GLY A C 1
ATOM 1577 O O . GLY A 1 214 ? -8.919 -10.476 3.772 1.00 92.69 214 GLY A O 1
ATOM 1578 N N . ALA A 1 215 ? -9.129 -10.340 1.543 1.00 95.31 215 ALA A N 1
ATOM 1579 C CA . ALA A 1 215 ? -9.424 -8.910 1.555 1.00 95.31 215 ALA A CA 1
ATOM 1580 C C . ALA A 1 215 ? -10.742 -8.617 2.297 1.00 95.31 215 ALA A C 1
ATOM 1582 O O . ALA A 1 215 ? -11.785 -9.232 2.039 1.00 95.31 215 ALA A O 1
ATOM 1583 N N . CYS A 1 216 ? -10.720 -7.631 3.195 1.00 93.19 216 CYS A N 1
ATOM 1584 C CA . CYS A 1 216 ? -11.919 -7.144 3.882 1.00 93.19 216 CYS A CA 1
ATOM 1585 C C . CYS A 1 216 ? -12.619 -6.006 3.119 1.00 93.19 216 CYS A C 1
ATOM 1587 O O . CYS A 1 216 ? -13.769 -5.683 3.418 1.00 93.19 216 CYS A O 1
ATOM 1589 N N . ALA A 1 217 ? -11.926 -5.381 2.163 1.00 95.31 217 ALA A N 1
ATOM 1590 C CA . ALA A 1 217 ? -12.465 -4.400 1.228 1.00 95.31 217 ALA A CA 1
ATOM 1591 C C . ALA A 1 217 ? -11.633 -4.369 -0.063 1.00 95.31 217 ALA A C 1
ATOM 1593 O O . ALA A 1 217 ? -10.475 -4.789 -0.086 1.00 95.31 217 ALA A O 1
ATOM 1594 N N . ILE A 1 218 ? -12.236 -3.857 -1.135 1.00 97.62 218 ILE A N 1
ATOM 1595 C CA . ILE A 1 218 ? -11.633 -3.782 -2.468 1.00 97.62 218 ILE A CA 1
ATOM 1596 C C . ILE A 1 218 ? -11.738 -2.342 -2.966 1.00 97.62 218 ILE A C 1
ATOM 1598 O O . ILE A 1 218 ? -12.815 -1.747 -2.945 1.00 97.62 218 ILE A O 1
ATOM 1602 N N . ILE A 1 219 ? -10.619 -1.791 -3.426 1.00 98.12 219 ILE A N 1
ATOM 1603 C CA . ILE A 1 219 ? -10.558 -0.521 -4.143 1.00 98.12 219 ILE A CA 1
ATOM 1604 C C . ILE A 1 219 ? -10.836 -0.831 -5.612 1.00 98.12 219 ILE A C 1
ATOM 1606 O O . ILE A 1 219 ? -9.983 -1.387 -6.299 1.00 98.12 219 ILE A O 1
ATOM 1610 N N . ALA A 1 220 ? -12.029 -0.481 -6.086 1.00 98.12 220 ALA A N 1
ATOM 1611 C CA . ALA A 1 220 ? -12.384 -0.590 -7.497 1.00 98.12 220 ALA A CA 1
ATOM 1612 C C . ALA A 1 220 ? -11.792 0.597 -8.276 1.00 98.12 220 ALA A C 1
ATOM 1614 O O . ALA A 1 220 ? -12.345 1.698 -8.258 1.00 98.12 220 ALA A O 1
ATOM 1615 N N . GLN A 1 221 ? -10.649 0.392 -8.931 1.00 98.44 221 GLN A N 1
ATOM 1616 C CA . GLN A 1 221 ? -9.963 1.434 -9.690 1.00 98.44 221 GLN A CA 1
ATOM 1617 C C . GLN A 1 221 ? -10.511 1.518 -11.122 1.00 98.44 221 GLN A C 1
ATOM 1619 O O . GLN A 1 221 ? -10.275 0.638 -11.952 1.00 98.44 221 GLN A O 1
ATOM 1624 N N . GLY A 1 222 ? -11.231 2.604 -11.414 1.00 97.75 222 GLY A N 1
ATOM 1625 C CA . GLY A 1 222 ? -11.678 2.943 -12.768 1.00 97.75 222 GLY A CA 1
ATOM 1626 C C . GLY A 1 222 ? -10.526 3.345 -13.694 1.00 97.75 222 GLY A C 1
ATOM 1627 O O . GLY A 1 222 ? -9.426 3.669 -13.243 1.00 97.75 222 GLY A O 1
ATOM 1628 N N . ALA A 1 223 ? -10.780 3.349 -15.004 1.00 97.31 223 ALA A N 1
ATOM 1629 C CA . ALA A 1 223 ? -9.798 3.776 -16.007 1.00 97.31 223 ALA A CA 1
ATOM 1630 C C . ALA A 1 223 ? -9.478 5.283 -15.927 1.00 97.31 223 ALA A C 1
ATOM 1632 O O . ALA A 1 223 ? -8.466 5.735 -16.451 1.00 97.31 223 ALA A O 1
ATOM 1633 N N . GLU A 1 224 ? -10.339 6.044 -15.259 1.00 97.75 224 GLU A N 1
ATOM 1634 C CA . GLU A 1 224 ? -10.237 7.476 -15.000 1.00 97.75 224 GLU A CA 1
ATOM 1635 C C . GLU A 1 224 ? -9.240 7.809 -13.879 1.00 97.75 224 GLU A C 1
ATOM 1637 O O . GLU A 1 224 ? -8.886 8.973 -13.693 1.00 97.75 224 GLU A O 1
ATOM 1642 N N . ALA A 1 225 ? -8.810 6.808 -13.102 1.00 97.31 225 ALA A N 1
ATOM 1643 C CA . ALA A 1 225 ? -7.888 7.012 -11.995 1.00 97.31 225 ALA A CA 1
ATOM 1644 C C . ALA A 1 225 ? -6.513 7.490 -12.491 1.00 97.31 225 ALA A C 1
ATOM 1646 O O . ALA A 1 225 ? -5.952 6.954 -13.444 1.00 97.31 225 ALA A O 1
ATOM 1647 N N . GLY A 1 226 ? -5.945 8.482 -11.802 1.00 95.44 226 GLY A N 1
ATOM 1648 C CA . GLY A 1 226 ? -4.575 8.928 -12.048 1.00 95.44 226 GLY A CA 1
ATOM 1649 C C . GLY A 1 226 ? -3.524 7.945 -11.517 1.00 95.44 226 GLY A C 1
ATOM 1650 O O . GLY A 1 226 ? -3.803 7.109 -10.657 1.00 95.44 226 GLY A O 1
ATOM 1651 N N . GLY A 1 227 ? -2.285 8.099 -11.986 1.00 93.62 227 GLY A N 1
ATOM 1652 C CA . GLY A 1 227 ? -1.153 7.280 -11.553 1.00 93.62 227 GLY A CA 1
ATOM 1653 C C . GLY A 1 227 ? -1.135 5.894 -12.197 1.00 93.62 227 GLY A C 1
ATOM 1654 O O . GLY A 1 227 ? -1.556 5.714 -13.337 1.00 93.62 227 GLY A O 1
ATOM 1655 N N . HIS A 1 228 ? -0.589 4.915 -11.478 1.00 93.06 228 HIS A N 1
ATOM 1656 C CA . HIS A 1 228 ? -0.468 3.557 -11.991 1.00 93.06 228 HIS A CA 1
ATOM 1657 C C . HIS A 1 228 ? -1.799 2.797 -11.931 1.00 93.06 228 HIS A C 1
ATOM 1659 O O . HIS A 1 228 ? -2.512 2.832 -10.921 1.00 93.06 228 HIS A O 1
ATOM 1665 N N . ARG A 1 229 ? -2.077 2.026 -12.985 1.00 94.50 229 ARG A N 1
ATOM 1666 C CA . ARG A 1 229 ? -3.129 1.008 -12.979 1.00 94.50 229 ARG A CA 1
ATOM 1667 C C . ARG A 1 229 ? -2.684 -0.187 -12.126 1.00 94.50 229 ARG A C 1
ATOM 1669 O O . ARG A 1 229 ? -1.552 -0.639 -12.287 1.00 94.50 229 ARG A O 1
ATOM 1676 N N . GLY A 1 230 ? -3.538 -0.596 -11.189 1.00 89.75 230 GLY A N 1
ATOM 1677 C CA . GLY A 1 230 ? -3.277 -1.651 -10.206 1.00 89.75 230 GLY A CA 1
ATOM 1678 C C . GLY A 1 230 ? -3.402 -3.065 -10.725 1.00 89.75 230 GLY A C 1
ATOM 1679 O O . GLY A 1 230 ? -3.898 -3.247 -11.859 1.00 89.75 230 GLY A O 1
#

pLDDT: mean 86.24, std 17.48, range [25.23, 98.44]

Organism: NCBI:txid1333877

Sequence (230 aa):
FWLKPFCFTSESVRALRAAEVVWERSVALAMAVARAGSLLERLGARHPVILAPMFGASGPDLQVAVANAGGCAFFPGGSLPGAALRAGLKAAREQLSPSAPPLGVNLWAPAMVQDSRSWSGAQVEAAAEAARRQALTLKELQAPPAAAAPSTPAEAKALFEEQVEVVVEQGATVVSIHFGWFEPHQVRRLLDAGVYLIGNATNVAEARALEQGGACAIIAQGAEAGGHRG

Foldseek 3Di:
DDDDDDDQDPVNVVVVVVVVVVLQVVLVVLLVVLQPDDPLVLQLAPDADEDDADVPPCALVNQQVCQQVRHAYEHECAFPFLVRVLVRQVVSVVSHDPSGGRHEYEYEQLLVADACVPDDPVVVVVVVVVVVVVVVVCVVVVHDDDDDGDNHSVSSVVRVVSNLVSCLVVLGSEYEYEPADDDSVSLVSCSVSNYAYEYEDQDPVRVVVCVSSNHSYYHHDYPPDDDDDD